Protein AF-0000000084649920 (afdb_homodimer)

Secondary structure (DSSP, 8-state):
---PPPEEEEEE-STTSTTSTTGGGGTTPEEEEEEEB-S-EEEEEETTTEEEEEE-SSS-BPPEEEEEEEEHHHIIIIIGGGS-TTEEEEEEEBTTS-EEEEEEE-GGGTTSTTEEE-GGGSSHHHHHHH-/---PPPEEEEEE-STTSTTSTTGGGGTTPEEEEEEEB-S-EEEEEETTTEEEEEE-SSS-BPPEEEEEEEEHHHIIIIIGGGS-TTEEEEEEEBTTS-EEEEEEE-GGGTTSTTEEE-GGGSSHHHHHHH-

Organism: NCBI:txid1178482

Sequence (262 aa):
MCKPEETLKMFVNGQAMSGGSINFALEGAKYLGKASTAKKYRFYSVRDEFPGLWPVSECGEKIPGELYEVTYQQLREELLPNEPDELELSVIELDDGSGSLSMKMRQESIDLPGVTDITNSHGWIAYLKSRMCKPEETLKMFVNGQAMSGGSINFALEGAKYLGKASTAKKYRFYSVRDEFPGLWPVSECGEKIPGELYEVTYQQLREELLPNEPDELELSVIELDDGSGSLSMKMRQESIDLPGVTDITNSHGWIAYLKSR

Nearest PDB structures (foldseek):
  5c5z-assembly1_B  TM=9.259E-01  e=1.020E-11  Escherichia coli
  5i8i-assembly2_D  TM=9.322E-01  e=4.345E-11  Kluyveromyces lactis NRRL Y-1140
  4iss-assembly1_B  TM=9.229E-01  e=3.251E-11  Kluyveromyces lactis
  4ist-assembly1_A  TM=9.230E-01  e=1.962E-10  Kluyveromyces lactis
  1v30-assembly1_A  TM=7.837E-01  e=6.586E-07  Pyrococcus horikoshii

Radius of gyration: 18.45 Å; Cα contacts (8 Å, |Δi|>4): 583; chains: 2; bounding box: 48×56×44 Å

pLDDT: mean 96.12, std 8.38, range [40.06, 98.94]

InterPro domains:
  IPR013024 Gamma-glutamyl cyclotransferase-like [cd06661] (10-76)
  IPR036568 Gamma-glutamyl cyclotransferase-like superfamily [SSF110857] (9-76)
  IPR053844 Allophanate hydrolase, C-terminal domain [PF21986] (9-129)

Solvent-accessible surface area (backbone atoms only — not comparable to full-atom values): 14054 Å² total; per-residue (Å²): 125,83,71,76,77,67,61,42,51,39,42,34,51,39,42,53,24,92,90,30,90,48,23,72,38,50,65,89,43,47,77,74,43,78,42,38,34,24,64,34,28,36,33,29,29,46,67,79,73,44,55,32,36,41,81,39,96,64,91,28,37,59,45,46,35,34,32,28,40,36,38,44,60,43,42,48,70,36,38,56,76,70,52,60,87,52,43,40,58,47,59,44,51,28,61,86,68,48,55,28,33,28,60,22,51,30,82,86,40,63,79,36,89,55,44,40,85,43,54,88,42,67,26,50,71,48,41,61,69,73,101,126,82,70,77,78,68,61,43,51,40,43,33,50,39,42,55,24,91,90,30,90,47,23,72,39,49,65,90,41,48,77,75,43,79,44,37,33,23,64,33,27,36,33,31,29,46,68,81,73,42,56,31,37,40,80,39,96,65,92,28,36,59,45,47,35,34,32,30,39,35,37,45,60,44,42,49,70,36,38,57,74,69,52,59,86,52,43,40,58,46,58,45,50,28,62,86,68,46,55,28,32,29,60,22,51,29,80,86,42,64,79,38,91,54,43,41,85,43,54,87,43,69,27,49,70,49,41,59,68,72,102

Foldseek 3Di:
DPPPFDWFKEWEFWQCAVPHPQVVLCVPWAWPFKFWFAQFWWKKAALLRIIFIDGHPPDGGIEITTMTIDGPCSVVPRVVVPDDPQWDWDKGATNVGDIGIYIHGDPVNCPDPRMGTPRPQRGSVSVNVVD/DPPPFDWFKEWEFWQCAVPHPQVVLCVPWAWPFKFWFAQFWWKKAALLRIIFIDGHPPDGGIEITTMTIDGPCSVVPRVVVPDDPQWDWDKGATNVRDIGIYIHGDPVNCPDPRMGTPRPQRGSVSVNVVD

Structure (mmCIF, N/CA/C/O backbone):
data_AF-0000000084649920-model_v1
#
loop_
_entity.id
_entity.type
_entity.pdbx_description
1 polymer 'Allophanate hydrolase C-terminal domain-containing protein'
#
loop_
_atom_site.group_PDB
_atom_site.id
_atom_site.type_symbol
_atom_site.label_atom_id
_atom_site.label_alt_id
_atom_site.label_comp_id
_atom_site.label_asym_id
_atom_site.label_entity_id
_atom_site.label_seq_id
_atom_site.pdbx_PDB_ins_code
_atom_site.Cartn_x
_atom_site.Cartn_y
_atom_site.Cartn_z
_atom_site.occupancy
_atom_site.B_iso_or_equiv
_atom_site.auth_seq_id
_atom_site.auth_comp_id
_atom_site.auth_asym_id
_atom_site.auth_atom_id
_atom_site.pdbx_PDB_model_num
ATOM 1 N N . MET A 1 1 ? -25.484 -2.945 -16.375 1 40.81 1 MET A N 1
ATOM 2 C CA . MET A 1 1 ? -25.453 -1.905 -15.344 1 40.81 1 MET A CA 1
ATOM 3 C C . MET A 1 1 ? -24.031 -1.637 -14.875 1 40.81 1 MET A C 1
ATOM 5 O O . MET A 1 1 ? -23.281 -2.57 -14.578 1 40.81 1 MET A O 1
ATOM 9 N N . CYS A 1 2 ? -23.531 -0.483 -15.141 1 46.41 2 CYS A N 1
ATOM 10 C CA . CYS A 1 2 ? -22.109 -0.169 -15.016 1 46.41 2 CYS A CA 1
ATOM 11 C C . CYS A 1 2 ? -21.625 -0.407 -13.594 1 46.41 2 CYS A C 1
ATOM 13 O O . CYS A 1 2 ? -22.156 0.164 -12.648 1 46.41 2 CYS A O 1
ATOM 15 N N . LYS A 1 3 ? -21.281 -1.602 -13.336 1 55.06 3 LYS A N 1
ATOM 16 C CA . LYS A 1 3 ? -20.844 -1.933 -11.984 1 55.06 3 LYS A CA 1
ATOM 17 C C . LYS A 1 3 ? -20.047 -0.781 -11.367 1 55.06 3 LYS A C 1
ATOM 19 O O . LYS A 1 3 ? -19.125 -0.257 -11.984 1 55.06 3 LYS A O 1
ATOM 24 N N . PRO A 1 4 ? -20.641 -0.098 -10.352 1 65.12 4 PRO A N 1
ATOM 25 C CA . PRO A 1 4 ? -19.891 0.99 -9.719 1 65.12 4 PRO A CA 1
ATOM 26 C C . PRO A 1 4 ? -18.453 0.6 -9.375 1 65.12 4 PRO A C 1
ATOM 28 O O . PRO A 1 4 ? -18.188 -0.562 -9.062 1 65.12 4 PRO A O 1
ATOM 31 N N . GLU A 1 5 ? -17.578 1.47 -9.797 1 79 5 GLU A N 1
ATOM 32 C CA . GLU A 1 5 ? -16.172 1.209 -9.539 1 79 5 GLU A CA 1
ATOM 33 C C . GLU A 1 5 ? -15.898 1.142 -8.039 1 79 5 GLU A C 1
ATOM 35 O O . GLU A 1 5 ? -16.391 1.978 -7.273 1 79 5 GLU A O 1
ATOM 40 N N . GLU A 1 6 ? -15.375 0.101 -7.57 1 90.31 6 GLU A N 1
ATOM 41 C CA . GLU A 1 6 ? -14.992 -0.059 -6.172 1 90.31 6 GLU A CA 1
ATOM 42 C C . GLU A 1 6 ? -13.984 1.008 -5.754 1 90.31 6 GLU A C 1
ATOM 44 O O . GLU A 1 6 ? -13.086 1.36 -6.527 1 90.31 6 GLU A O 1
ATOM 49 N N . THR A 1 7 ? -14.266 1.665 -4.637 1 94.56 7 THR A N 1
ATOM 50 C CA . THR A 1 7 ? -13.375 2.707 -4.148 1 94.56 7 THR A CA 1
ATOM 51 C C . THR A 1 7 ? -12.742 2.299 -2.822 1 94.56 7 THR A C 1
ATOM 53 O O . THR A 1 7 ? -13.188 1.348 -2.18 1 94.56 7 THR A O 1
ATOM 56 N N . LEU A 1 8 ? -11.656 3.006 -2.492 1 96.06 8 LEU A N 1
ATOM 57 C CA . LEU A 1 8 ? -10.867 2.863 -1.271 1 96.06 8 LEU A CA 1
ATOM 58 C C . LEU A 1 8 ? -10.773 4.191 -0.53 1 96.06 8 LEU A C 1
ATOM 60 O O . LEU A 1 8 ? -10.906 5.258 -1.136 1 96.06 8 LEU A O 1
ATOM 64 N N . LYS A 1 9 ? -10.57 4.027 0.747 1 98.19 9 LYS A N 1
ATOM 65 C CA . LYS A 1 9 ? -10.227 5.23 1.504 1 98.19 9 LYS A CA 1
ATOM 66 C C . LYS A 1 9 ? -8.734 5.523 1.427 1 98.19 9 LYS A C 1
ATOM 68 O O . LYS A 1 9 ? -7.906 4.633 1.622 1 98.19 9 LYS A O 1
ATOM 73 N N . MET A 1 10 ? -8.43 6.758 1.126 1 98.81 10 MET A N 1
ATOM 74 C CA . MET A 1 10 ? -7.055 7.25 1.078 1 98.81 10 MET A CA 1
ATOM 75 C C . MET A 1 10 ? -6.895 8.492 1.944 1 98.81 10 MET A C 1
ATOM 77 O O . MET A 1 10 ? -7.496 9.531 1.663 1 98.81 10 MET A O 1
ATOM 81 N N . PHE A 1 11 ? -6.129 8.383 2.979 1 98.94 11 PHE A N 1
ATOM 82 C CA . PHE A 1 11 ? -5.754 9.5 3.836 1 98.94 11 PHE A CA 1
ATOM 83 C C . PHE A 1 11 ? -4.48 10.172 3.33 1 98.94 11 PHE A C 1
ATOM 85 O O . PHE A 1 11 ? -3.482 9.5 3.072 1 98.94 11 PHE A O 1
ATOM 92 N N . VAL A 1 12 ? -4.574 11.492 3.199 1 98.94 12 VAL A N 1
ATOM 93 C CA . VAL A 1 12 ? -3.41 12.258 2.771 1 98.94 12 VAL A CA 1
ATOM 94 C C . VAL A 1 12 ? -3.117 13.359 3.783 1 98.94 12 VAL A C 1
ATOM 96 O O . VAL A 1 12 ? -4.039 13.969 4.332 1 98.94 12 VAL A O 1
ATOM 99 N N . ASN A 1 13 ? -1.849 13.633 3.938 1 98.69 13 ASN A N 1
ATOM 100 C CA . ASN A 1 13 ? -1.52 14.609 4.965 1 98.69 13 ASN A CA 1
ATOM 101 C C . ASN A 1 13 ? -0.348 15.492 4.543 1 98.69 13 ASN A C 1
ATOM 103 O O . ASN A 1 13 ? 0.304 16.109 5.387 1 98.69 13 ASN A O 1
ATOM 107 N N . GLY A 1 14 ? -0.037 15.461 3.26 1 98.12 14 GLY A N 1
ATOM 108 C CA . GLY A 1 14 ? 1 16.312 2.688 1 98.12 14 GLY A CA 1
ATOM 109 C C . GLY A 1 14 ? 0.596 16.938 1.369 1 98.12 14 GLY A C 1
ATOM 110 O O . GLY A 1 14 ? -0.42 17.625 1.293 1 98.12 14 GLY A O 1
ATOM 111 N N . GLN A 1 15 ? 1.405 16.672 0.3 1 96.81 15 GLN A N 1
ATOM 112 C CA . GLN A 1 15 ? 1.313 17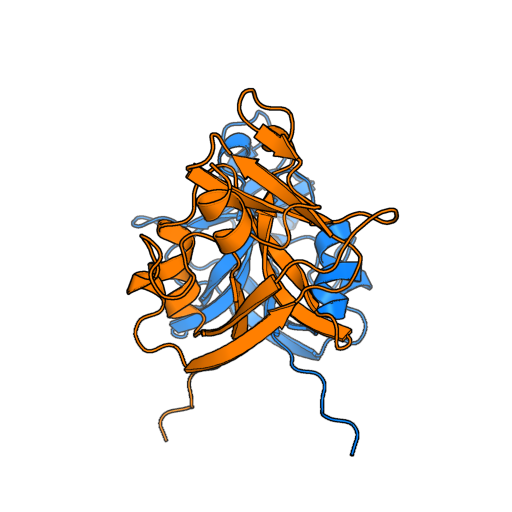.391 -0.967 1 96.81 15 GLN A CA 1
ATOM 113 C C . GLN A 1 15 ? 0.062 16.984 -1.74 1 96.81 15 GLN A C 1
ATOM 115 O O . GLN A 1 15 ? -0.339 17.672 -2.686 1 96.81 15 GLN A O 1
ATOM 120 N N . ALA A 1 16 ? -0.575 15.938 -1.364 1 98.19 16 ALA A N 1
ATOM 121 C CA . ALA A 1 16 ? -1.786 15.5 -2.051 1 98.19 16 ALA A CA 1
ATOM 122 C C . ALA A 1 16 ? -3.021 16.188 -1.487 1 98.19 16 ALA A C 1
ATOM 124 O O . ALA A 1 16 ? -4.105 16.109 -2.068 1 98.19 16 ALA A O 1
ATOM 125 N N . MET A 1 17 ? -2.906 16.828 -0.332 1 98.19 17 MET A N 1
ATOM 126 C CA . MET A 1 17 ? -4.027 17.578 0.239 1 98.19 17 MET A CA 1
ATOM 127 C C . MET A 1 17 ? -4.457 18.703 -0.688 1 98.19 17 MET A C 1
ATOM 129 O O . MET A 1 17 ? -3.719 19.078 -1.603 1 98.19 17 MET A O 1
ATOM 133 N N . SER A 1 18 ? -5.645 19.172 -0.395 1 96.44 18 SER A N 1
ATOM 134 C CA . SER A 1 18 ? -6.156 20.328 -1.127 1 96.44 18 SER A CA 1
ATOM 135 C C . SER A 1 18 ? -5.137 21.469 -1.147 1 96.44 18 SER A C 1
ATOM 137 O O . SER A 1 18 ? -4.594 21.844 -0.106 1 96.44 18 SER A O 1
ATOM 139 N N . GLY A 1 19 ? -4.805 21.922 -2.354 1 94.25 19 GLY A N 1
ATOM 140 C CA . GLY A 1 19 ? -3.869 23.031 -2.498 1 94.25 19 GLY A CA 1
ATOM 141 C C . GLY A 1 19 ? -2.428 22.578 -2.645 1 94.25 19 GLY A C 1
ATOM 142 O O . GLY A 1 19 ? -1.546 23.375 -2.947 1 94.25 19 GLY A O 1
ATOM 143 N N . GLY A 1 20 ? -2.137 21.312 -2.426 1 95.44 20 GLY A N 1
ATOM 144 C CA . GLY A 1 20 ? -0.782 20.797 -2.525 1 95.44 20 GLY A CA 1
ATOM 145 C C . GLY A 1 20 ? -0.341 20.547 -3.957 1 95.44 20 GLY A C 1
ATOM 146 O O . GLY A 1 20 ? -1.161 20.562 -4.875 1 95.44 20 GLY A O 1
ATOM 147 N N . SER A 1 21 ? 0.923 20.297 -4.184 1 96.5 21 SER A N 1
ATOM 148 C CA . SER A 1 21 ? 1.559 20.25 -5.496 1 96.5 21 SER A CA 1
ATOM 149 C C . SER A 1 21 ? 1.099 19.031 -6.293 1 96.5 21 SER A C 1
ATOM 151 O O . SER A 1 21 ? 1.163 19.031 -7.523 1 96.5 21 SER A O 1
ATOM 153 N N . ILE A 1 22 ? 0.571 17.953 -5.605 1 97.75 22 ILE A N 1
ATOM 154 C CA . ILE A 1 22 ? 0.148 16.797 -6.391 1 97.75 22 ILE A CA 1
ATOM 155 C C . ILE A 1 22 ? -1.337 16.531 -6.156 1 97.75 22 ILE A C 1
ATOM 157 O O . ILE A 1 22 ? -1.821 15.422 -6.41 1 97.75 22 ILE A O 1
ATOM 161 N N . ASN A 1 23 ? -2.029 17.438 -5.629 1 98 23 ASN A N 1
ATOM 162 C CA . ASN A 1 23 ? -3.463 17.281 -5.422 1 98 23 ASN A CA 1
ATOM 163 C C . ASN A 1 23 ? -4.188 16.969 -6.73 1 98 23 ASN A C 1
ATOM 165 O O . ASN A 1 23 ? -5.266 16.375 -6.719 1 98 23 ASN A O 1
ATOM 169 N N . PHE A 1 24 ? -3.641 17.312 -7.844 1 98.38 24 PHE A N 1
ATOM 170 C CA . PHE A 1 24 ? -4.23 17.031 -9.148 1 98.38 24 PHE A CA 1
ATOM 171 C C . PHE A 1 24 ? -4.445 15.531 -9.32 1 98.38 24 PHE A C 1
ATOM 173 O O . PHE A 1 24 ? -5.348 15.109 -10.047 1 98.38 24 PHE A O 1
ATOM 180 N N . ALA A 1 25 ? -3.676 14.742 -8.641 1 98.62 25 ALA A N 1
ATOM 181 C CA . ALA A 1 25 ? -3.764 13.289 -8.758 1 98.62 25 ALA A CA 1
ATOM 182 C C . ALA A 1 25 ? -5.059 12.766 -8.141 1 98.62 25 ALA A C 1
ATOM 184 O O . ALA A 1 25 ? -5.434 11.609 -8.359 1 98.62 25 ALA A O 1
ATOM 185 N N . LEU A 1 26 ? -5.754 13.641 -7.391 1 98.5 26 LEU A N 1
ATOM 186 C CA . LEU A 1 26 ? -7.004 13.258 -6.738 1 98.5 26 LEU A CA 1
ATOM 187 C C . LEU A 1 26 ? -8.195 13.922 -7.426 1 98.5 26 LEU A C 1
ATOM 189 O O . LEU A 1 26 ? -9.297 13.938 -6.879 1 98.5 26 LEU A O 1
ATOM 193 N N . GLU A 1 27 ? -7.938 14.508 -8.555 1 97.94 27 GLU A N 1
ATOM 194 C CA . GLU A 1 27 ? -9.039 15.078 -9.32 1 97.94 27 GLU A CA 1
ATOM 195 C C . GLU A 1 27 ? -10.125 14.039 -9.586 1 97.94 27 GLU A C 1
ATOM 197 O O . GLU A 1 27 ? -9.828 12.922 -10.008 1 97.94 27 GLU A O 1
ATOM 202 N N . GLY A 1 28 ? -11.367 14.406 -9.273 1 97.19 28 GLY A N 1
ATOM 203 C CA . GLY A 1 28 ? -12.484 13.508 -9.492 1 97.19 28 GLY A CA 1
ATOM 204 C C . GLY A 1 28 ? -12.758 12.594 -8.312 1 97.19 28 GLY A C 1
ATOM 205 O O . GLY A 1 28 ? -13.828 11.984 -8.234 1 97.19 28 GLY A O 1
AT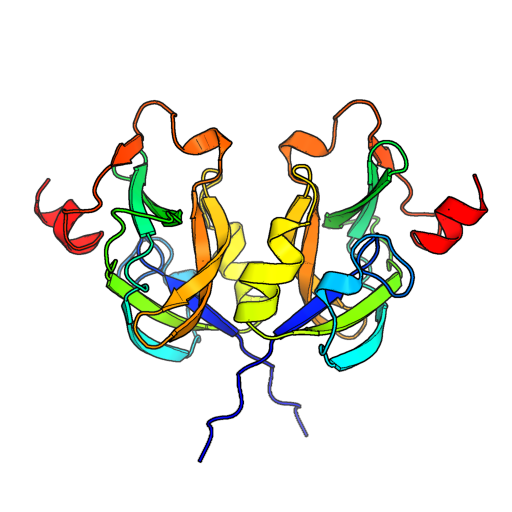OM 206 N N . ALA A 1 29 ? -11.805 12.477 -7.391 1 97.94 29 ALA A N 1
ATOM 207 C CA . ALA A 1 29 ? -12.023 11.688 -6.188 1 97.94 29 ALA A CA 1
ATOM 208 C C . ALA A 1 29 ? -13.047 12.352 -5.266 1 97.94 29 ALA A C 1
ATOM 210 O O . ALA A 1 29 ? -13.141 13.578 -5.219 1 97.94 29 ALA A O 1
ATOM 211 N N . LYS A 1 30 ? -13.734 11.578 -4.586 1 97.88 30 LYS A N 1
ATOM 212 C CA . LYS A 1 30 ? -14.68 12.109 -3.609 1 97.88 30 LYS A CA 1
ATOM 213 C C . LYS A 1 30 ? -13.969 12.547 -2.334 1 97.88 30 LYS A C 1
ATOM 215 O O . LYS A 1 30 ? -13.344 11.727 -1.655 1 97.88 30 LYS A O 1
ATOM 220 N N . TYR A 1 31 ? -14.055 13.812 -2.074 1 98.44 31 TYR A N 1
ATOM 221 C CA . TYR A 1 31 ? -13.539 14.367 -0.827 1 98.44 31 TYR A CA 1
ATOM 222 C C . TYR A 1 31 ? -14.469 14.047 0.339 1 98.44 31 TYR A C 1
ATOM 224 O O . TYR A 1 31 ? -15.641 14.422 0.322 1 98.44 31 TYR A O 1
ATOM 232 N N . LEU A 1 32 ? -13.961 13.352 1.401 1 98.38 32 LEU A N 1
ATOM 233 C CA . LEU A 1 32 ? -14.781 12.93 2.533 1 98.38 32 LEU A CA 1
ATOM 234 C C . LEU A 1 32 ? -14.641 13.906 3.697 1 98.38 32 LEU A C 1
ATOM 236 O O . LEU A 1 32 ? -15.391 13.828 4.672 1 98.38 32 LEU A O 1
ATOM 240 N N . GLY A 1 33 ? -13.586 14.766 3.648 1 98.25 33 GLY A N 1
ATOM 241 C CA . GLY A 1 33 ? -13.414 15.781 4.676 1 98.25 33 GLY A CA 1
ATOM 242 C C . GLY A 1 33 ? -12.117 15.648 5.445 1 98.25 33 GLY A C 1
ATOM 243 O O . GLY A 1 33 ? -11.273 14.812 5.109 1 98.25 33 GLY A O 1
ATOM 244 N N . LYS A 1 34 ? -11.984 16.5 6.387 1 98.31 34 LYS A N 1
ATOM 245 C CA . LYS A 1 34 ? -10.836 16.453 7.285 1 98.31 34 LYS A CA 1
ATOM 246 C C . LYS A 1 34 ? -10.875 15.195 8.148 1 98.31 34 LYS A C 1
ATOM 248 O O . LYS A 1 34 ? -11.953 14.727 8.531 1 98.31 34 LYS A O 1
ATOM 253 N N . ALA A 1 35 ? -9.727 14.664 8.414 1 98.56 35 ALA A N 1
ATOM 254 C CA . ALA A 1 35 ? -9.57 13.492 9.266 1 98.56 35 ALA A CA 1
ATOM 255 C C . ALA A 1 35 ? -8.242 13.531 10.016 1 98.56 35 ALA A C 1
ATOM 257 O O . ALA A 1 35 ? -7.387 14.375 9.734 1 98.56 35 ALA A O 1
ATOM 258 N N . SER A 1 36 ? -8.141 12.703 10.984 1 98.81 36 SER A N 1
ATOM 259 C CA . SER A 1 36 ? -6.891 12.523 11.711 1 98.81 36 SER A CA 1
ATOM 260 C C . SER A 1 36 ? -6.57 11.047 11.906 1 98.81 36 SER A C 1
ATOM 262 O O . SER A 1 36 ? -7.477 10.211 11.977 1 98.81 36 SER A O 1
ATOM 264 N N . THR A 1 37 ? -5.309 10.805 11.953 1 98.81 37 THR A N 1
ATOM 265 C CA . THR A 1 37 ? -4.914 9.453 12.336 1 98.81 37 THR A CA 1
ATOM 266 C C . THR A 1 37 ? -5.309 9.164 13.781 1 98.81 37 THR A C 1
ATOM 268 O O . THR A 1 37 ? -5.637 10.078 14.539 1 98.81 37 THR A O 1
ATOM 271 N N . ALA A 1 38 ? -5.324 7.887 14.133 1 98.69 38 ALA A N 1
ATOM 272 C CA . ALA A 1 38 ? -5.289 7.535 15.547 1 98.69 38 ALA A CA 1
ATOM 273 C C . ALA A 1 38 ? -4.039 8.086 16.219 1 98.69 38 ALA A C 1
ATOM 275 O O . ALA A 1 38 ? -3.137 8.594 15.555 1 98.69 38 ALA A O 1
ATOM 276 N N . LYS A 1 39 ? -3.975 7.992 17.547 1 98.38 39 LYS A N 1
ATOM 277 C CA . LYS A 1 39 ? -2.84 8.492 18.312 1 98.38 39 LYS A CA 1
ATOM 278 C C . LYS A 1 39 ? -1.697 7.477 18.328 1 98.38 39 LYS A C 1
ATOM 280 O O . LYS A 1 39 ? -1.2 7.113 19.406 1 98.38 39 LYS A O 1
ATOM 285 N N . LYS A 1 40 ? -1.29 7.09 17.125 1 98.25 40 LYS A N 1
ATOM 286 C CA . LYS A 1 40 ? -0.294 6.027 17.016 1 98.25 40 LYS A CA 1
ATOM 287 C C . LYS A 1 40 ? 0.701 6.32 15.891 1 98.25 40 LYS A C 1
ATOM 289 O O . LYS A 1 40 ? 1.279 5.398 15.312 1 98.25 40 LYS A O 1
ATOM 294 N N . TYR A 1 41 ? 0.851 7.625 15.617 1 98.75 41 TYR A N 1
ATOM 295 C CA . TYR A 1 41 ? 1.729 7.969 14.5 1 98.75 41 TYR A CA 1
ATOM 296 C C . TYR A 1 41 ? 2.627 9.148 14.859 1 98.75 41 TYR A C 1
ATOM 298 O O . TYR A 1 41 ? 2.191 10.086 15.531 1 98.75 41 TYR A O 1
ATOM 306 N N . ARG A 1 42 ? 3.805 9.016 14.461 1 98.75 42 ARG A N 1
ATOM 307 C CA . ARG A 1 42 ? 4.684 10.18 14.375 1 98.75 42 ARG A CA 1
ATOM 308 C C . ARG A 1 42 ? 4.707 10.734 12.953 1 98.75 42 ARG A C 1
ATOM 310 O O . ARG A 1 42 ? 4.176 10.117 12.031 1 98.75 42 ARG A O 1
ATOM 317 N N . PHE A 1 43 ? 5.215 11.867 12.852 1 98.81 43 PHE A N 1
ATOM 318 C CA . PHE A 1 43 ? 5.113 12.664 11.633 1 98.81 43 PHE A CA 1
ATOM 319 C C . PHE A 1 43 ? 6.441 13.336 11.312 1 98.81 43 PHE A C 1
ATOM 321 O O . PHE A 1 43 ? 7.035 13.992 12.172 1 98.81 43 PHE A O 1
ATOM 328 N N . TYR A 1 44 ? 6.938 13.109 10.094 1 98.88 44 TYR A N 1
ATOM 329 C CA . TYR A 1 44 ? 8.273 13.586 9.75 1 98.88 44 TYR A CA 1
ATOM 330 C C . TYR A 1 44 ? 8.234 14.445 8.492 1 98.88 44 TYR A C 1
ATOM 332 O O . TYR A 1 44 ? 7.484 14.156 7.559 1 98.88 44 TYR A O 1
ATOM 340 N N . SER A 1 45 ? 9.047 15.43 8.461 1 98.75 45 SER A N 1
ATOM 341 C CA . SER A 1 45 ? 9.32 16.219 7.262 1 98.75 45 SER A CA 1
ATOM 342 C C . SER A 1 45 ? 10.555 15.703 6.531 1 98.75 45 SER A C 1
ATOM 344 O O . SER A 1 45 ? 11.578 15.414 7.156 1 98.75 45 SER A O 1
ATOM 346 N N . VAL A 1 46 ? 10.477 15.531 5.25 1 98.62 46 VAL A N 1
ATOM 347 C CA . VAL A 1 46 ? 11.625 15.211 4.406 1 98.62 46 VAL A CA 1
ATOM 348 C C . VAL A 1 46 ? 12.094 16.469 3.68 1 98.62 46 VAL A C 1
ATOM 350 O O . VAL A 1 46 ? 11.477 16.906 2.703 1 98.62 46 VAL A O 1
ATOM 353 N N . ARG A 1 47 ? 13.156 17.125 4.188 1 97.88 47 ARG A N 1
ATOM 354 C CA . ARG A 1 47 ? 13.797 18.312 3.615 1 97.88 47 ARG A CA 1
ATOM 355 C C . ARG A 1 47 ? 12.812 19.469 3.518 1 97.88 47 ARG A C 1
ATOM 357 O O . ARG A 1 47 ? 12.906 20.297 2.607 1 97.88 47 ARG A O 1
ATOM 364 N N . ASP A 1 48 ? 11.781 19.406 4.273 1 97.12 48 ASP A N 1
ATOM 365 C CA . ASP A 1 48 ? 10.711 20.406 4.258 1 97.12 48 ASP A CA 1
ATOM 366 C C . ASP A 1 48 ? 9.977 20.391 2.918 1 97.12 48 ASP A C 1
ATOM 368 O O . ASP A 1 48 ? 9.406 21.406 2.514 1 97.12 48 ASP A O 1
ATOM 372 N N . GLU A 1 49 ? 10.031 19.375 2.252 1 97.31 49 GLU A N 1
ATOM 373 C CA . GLU A 1 49 ? 9.414 19.281 0.935 1 97.31 49 GLU A CA 1
ATOM 374 C C . GLU A 1 49 ? 8.086 18.531 1.004 1 97.31 49 GLU A C 1
ATOM 376 O O . GLU A 1 49 ? 7.117 18.906 0.337 1 97.31 49 GLU A O 1
ATOM 381 N N . PHE A 1 50 ? 8.016 17.516 1.749 1 98.31 50 PHE A N 1
ATOM 382 C CA . PHE A 1 50 ? 6.816 16.719 1.987 1 98.31 50 PHE A CA 1
ATOM 383 C C . PHE A 1 50 ? 6.938 15.938 3.289 1 98.31 50 PHE A C 1
ATOM 385 O O . PHE A 1 50 ? 8.047 15.711 3.787 1 98.31 50 PHE A O 1
ATOM 392 N N . PRO A 1 51 ? 5.844 15.523 3.857 1 98.75 51 PRO A N 1
ATOM 393 C CA . PRO A 1 51 ? 5.859 14.758 5.102 1 98.75 51 PRO A CA 1
ATOM 394 C C . PRO A 1 51 ? 5.551 13.273 4.887 1 98.75 51 PRO A C 1
ATOM 396 O O . PRO A 1 51 ? 5.164 12.875 3.787 1 98.75 51 PRO A O 1
ATOM 399 N N . GLY A 1 52 ? 5.707 12.492 5.914 1 98.75 52 GLY A N 1
ATOM 400 C CA . GLY A 1 52 ? 5.305 11.094 5.98 1 98.75 52 GLY A CA 1
ATOM 401 C C . GLY A 1 52 ? 5 10.625 7.391 1 98.75 52 GLY A C 1
ATOM 402 O O . GLY A 1 52 ? 5.602 11.102 8.352 1 98.75 52 GLY A O 1
ATOM 403 N N . LEU A 1 53 ? 4.105 9.742 7.492 1 98.88 53 LEU A N 1
ATOM 404 C CA . LEU A 1 53 ? 3.725 9.141 8.766 1 98.88 53 LEU A CA 1
ATOM 405 C C . LEU A 1 53 ? 4.703 8.039 9.164 1 98.88 53 LEU A C 1
ATOM 407 O O . LEU A 1 53 ? 5.359 7.445 8.305 1 98.88 53 LEU A O 1
ATOM 411 N N . TRP A 1 54 ? 4.762 7.809 10.43 1 98.81 54 TRP A N 1
ATOM 412 C CA . TRP A 1 54 ? 5.527 6.707 11.008 1 98.81 54 TRP A CA 1
ATOM 413 C C . TRP A 1 54 ? 4.766 6.062 12.164 1 98.81 54 TRP A C 1
ATOM 415 O O . TRP A 1 54 ? 4.605 6.668 13.227 1 98.81 54 TRP A O 1
ATOM 425 N N . PRO A 1 55 ? 4.277 4.852 11.969 1 98.69 55 PRO A N 1
ATOM 426 C CA . PRO A 1 55 ? 3.521 4.211 13.047 1 98.69 55 PRO A CA 1
ATOM 427 C C . PRO A 1 55 ? 4.387 3.895 14.266 1 98.69 55 PRO A C 1
ATOM 429 O O . PRO A 1 55 ? 5.527 3.447 14.125 1 98.69 55 PRO A O 1
ATOM 432 N N . VAL A 1 56 ? 3.826 4.133 15.43 1 98.25 56 VAL A N 1
ATOM 433 C CA . VAL A 1 56 ? 4.516 3.844 16.688 1 98.25 56 VAL A CA 1
ATOM 434 C C . VAL A 1 56 ? 3.541 3.211 17.672 1 98.25 56 VAL A C 1
ATOM 436 O O . VAL A 1 56 ? 2.328 3.412 17.578 1 98.25 56 VAL A O 1
ATOM 439 N N . SER A 1 57 ? 4.098 2.484 18.641 1 95.81 57 SER A N 1
ATOM 440 C CA . SER A 1 57 ? 3.283 1.854 19.672 1 95.81 57 SER A CA 1
ATOM 441 C C . SER A 1 57 ? 3.068 2.793 20.859 1 95.81 57 SER A C 1
ATOM 443 O O . SER A 1 57 ? 2.096 2.648 21.594 1 95.81 57 SER A O 1
ATOM 445 N N . GLU A 1 58 ? 4.023 3.748 20.984 1 95.94 58 GLU A N 1
ATOM 446 C CA . GLU A 1 58 ? 3.957 4.691 22.094 1 95.94 58 GLU A CA 1
ATOM 447 C C . GLU A 1 58 ? 4.352 6.098 21.641 1 95.94 58 GLU A C 1
ATOM 449 O O . GLU A 1 58 ? 5.066 6.262 20.656 1 95.94 58 GLU A O 1
ATOM 454 N N . CYS A 1 59 ? 3.824 7 22.312 1 95.38 59 CYS A N 1
ATOM 455 C CA . CYS A 1 59 ? 4.207 8.398 22.141 1 95.38 59 CYS A CA 1
ATOM 456 C C . CYS A 1 59 ? 3.834 8.906 20.75 1 95.38 59 CYS A C 1
ATOM 458 O O . CYS A 1 59 ? 4.57 9.695 20.156 1 95.38 59 CYS A O 1
ATOM 460 N N . GLY A 1 60 ? 2.848 8.312 20.141 1 98.12 60 GLY A N 1
ATOM 461 C CA . GLY A 1 60 ? 2.299 8.844 18.906 1 98.12 60 GLY A CA 1
ATOM 462 C C . GLY A 1 60 ? 1.297 9.961 19.125 1 98.12 60 GLY A C 1
ATOM 463 O O . GLY A 1 60 ? 0.905 10.227 20.266 1 98.12 60 GLY A O 1
ATOM 464 N N . GLU A 1 61 ? 0.936 10.664 18.109 1 98.5 61 GLU A N 1
ATOM 465 C CA . GLU A 1 61 ? -0.064 11.727 18.125 1 98.5 61 GLU A CA 1
ATOM 466 C C . GLU A 1 61 ? -1.082 11.547 17 1 98.5 61 GLU A C 1
ATOM 468 O O . GLU A 1 61 ? -0.899 10.703 16.125 1 98.5 61 GLU A O 1
ATOM 473 N N . LYS A 1 62 ? -2.197 12.242 17.156 1 98.62 62 LYS A N 1
ATOM 474 C CA . LYS A 1 62 ? -3.115 12.391 16.031 1 98.62 62 LYS A CA 1
ATOM 475 C C . LYS A 1 62 ? -2.564 13.367 14.992 1 98.62 62 LYS A C 1
ATOM 477 O O . LYS A 1 62 ? -2.229 14.5 15.32 1 98.62 62 LYS A O 1
ATOM 482 N N . ILE A 1 63 ? -2.381 12.93 13.828 1 98.81 63 ILE A N 1
ATOM 483 C CA . ILE A 1 63 ? -1.872 13.773 12.75 1 98.81 63 ILE A CA 1
ATOM 484 C C . ILE A 1 63 ? -3.016 14.156 11.812 1 98.81 63 ILE A C 1
ATOM 486 O O . ILE A 1 63 ? -3.707 13.281 11.273 1 98.81 63 ILE A O 1
ATOM 490 N N . PRO A 1 64 ? -3.273 15.422 11.633 1 98.75 64 PRO A N 1
ATOM 491 C CA . PRO A 1 64 ? -4.379 15.836 10.766 1 98.75 64 PRO A CA 1
ATOM 492 C C . PRO A 1 64 ? -4.074 15.656 9.281 1 98.75 64 PRO A C 1
ATOM 494 O O . PRO A 1 64 ? -2.912 15.742 8.875 1 98.75 64 PRO A O 1
ATOM 497 N N . GLY A 1 65 ? -5.102 15.453 8.492 1 98.69 65 GLY A N 1
ATOM 498 C CA . GLY A 1 65 ? -5.066 15.367 7.039 1 98.69 65 GLY A CA 1
ATOM 499 C C . GLY A 1 65 ? -6.441 15.422 6.406 1 98.69 65 GLY A C 1
ATOM 500 O O . GLY A 1 65 ? -7.344 16.078 6.922 1 98.69 65 GLY A O 1
ATOM 501 N N . GLU A 1 66 ? -6.492 14.852 5.258 1 98.88 66 GLU A N 1
ATOM 502 C CA . GLU A 1 66 ? -7.727 14.773 4.488 1 98.88 66 GLU A CA 1
ATOM 503 C C . GLU A 1 66 ? -8.016 13.344 4.039 1 98.88 66 GLU A C 1
ATOM 505 O O . GLU A 1 66 ? -7.09 12.562 3.828 1 98.88 66 GLU A O 1
ATOM 510 N N . LEU A 1 67 ? -9.273 13.062 3.943 1 98.81 67 LEU A N 1
ATOM 511 C CA . LEU A 1 67 ? -9.703 11.727 3.533 1 98.81 67 LEU A CA 1
ATOM 512 C C . LEU A 1 67 ? -10.453 11.789 2.205 1 98.81 67 LEU A C 1
ATOM 514 O O . LEU A 1 67 ? -11.281 12.672 1.991 1 98.81 67 LEU A O 1
ATOM 518 N N . TYR A 1 68 ? -10.125 10.852 1.312 1 98.75 68 TYR A N 1
ATOM 519 C CA . TYR A 1 68 ? -10.758 10.75 0.001 1 98.75 68 TYR A CA 1
ATOM 520 C C . TYR A 1 68 ? -11.195 9.312 -0.276 1 98.75 68 TYR A C 1
ATOM 522 O O . TYR A 1 68 ? -10.648 8.367 0.295 1 98.75 68 TYR A O 1
ATOM 530 N N . GLU A 1 69 ? -12.18 9.156 -1.07 1 98 69 GLU A N 1
ATOM 531 C CA . GLU A 1 69 ? -12.438 7.902 -1.771 1 98 69 GLU A CA 1
ATOM 532 C C . GLU A 1 69 ? -11.805 7.906 -3.16 1 98 69 GLU A C 1
ATOM 534 O O . GLU A 1 69 ? -12.055 8.812 -3.959 1 98 69 GLU A O 1
ATOM 539 N N . VAL A 1 70 ? -11.031 6.961 -3.436 1 98.19 70 VAL A N 1
ATOM 540 C CA . VAL A 1 70 ? -10.32 6.879 -4.711 1 98.19 70 VAL A CA 1
ATOM 541 C C . VAL A 1 70 ? -10.547 5.504 -5.34 1 98.19 70 VAL A C 1
ATOM 543 O O . VAL A 1 70 ? -10.789 4.523 -4.633 1 98.19 70 VAL A O 1
ATOM 546 N N . THR A 1 71 ? -10.492 5.43 -6.594 1 97.69 71 THR A N 1
ATOM 547 C CA . THR A 1 71 ? -10.539 4.137 -7.262 1 97.69 71 THR A CA 1
ATOM 548 C C . THR A 1 71 ? -9.164 3.475 -7.258 1 97.69 71 THR A C 1
ATOM 550 O O . THR A 1 71 ? -8.141 4.148 -7.098 1 97.69 71 THR A O 1
ATOM 553 N N . TYR A 1 72 ? -9.172 2.166 -7.461 1 98.25 72 TYR A N 1
ATOM 554 C CA . TYR A 1 72 ? -7.91 1.456 -7.609 1 98.25 72 TYR A CA 1
ATOM 555 C C . TYR A 1 72 ? -7.09 2.039 -8.758 1 98.25 72 TYR A C 1
ATOM 557 O O . TYR A 1 72 ? -5.875 2.225 -8.625 1 98.25 72 TYR A O 1
ATOM 565 N N . GLN A 1 73 ? -7.773 2.359 -9.797 1 97.56 73 GLN A N 1
ATOM 566 C CA . GLN A 1 73 ? -7.102 2.893 -10.977 1 97.56 73 GLN A CA 1
ATOM 567 C C . GLN A 1 73 ? -6.477 4.254 -10.688 1 97.56 73 GLN A C 1
ATOM 569 O O . GLN A 1 73 ? -5.328 4.508 -11.055 1 97.56 73 GLN A O 1
ATOM 574 N N . GLN A 1 74 ? -7.207 5.133 -10.102 1 98.31 74 GLN A N 1
ATOM 575 C CA . GLN A 1 74 ? -6.695 6.457 -9.766 1 98.31 74 GLN A CA 1
ATOM 576 C C . GLN A 1 74 ? -5.496 6.359 -8.828 1 98.31 74 GLN A C 1
ATOM 578 O O . GLN A 1 74 ? -4.504 7.066 -9.008 1 98.31 74 GLN A O 1
ATOM 583 N N . LEU A 1 75 ? -5.605 5.488 -7.859 1 98.5 75 LEU A N 1
ATOM 584 C CA . LEU A 1 75 ? -4.484 5.281 -6.945 1 98.5 75 LEU A CA 1
ATOM 585 C C . LEU A 1 75 ? -3.264 4.762 -7.695 1 98.5 75 LEU A C 1
ATOM 587 O O . LEU A 1 75 ? -2.158 5.285 -7.527 1 98.5 75 LEU A O 1
ATOM 591 N N . ARG A 1 76 ? -3.475 3.877 -8.562 1 98.19 76 ARG A N 1
ATOM 592 C CA . ARG A 1 76 ? -2.408 3.193 -9.289 1 98.19 76 ARG A CA 1
ATOM 593 C C . ARG A 1 76 ? -1.781 4.109 -10.336 1 98.19 76 ARG A C 1
ATOM 595 O O . ARG A 1 76 ? -0.561 4.125 -10.5 1 98.19 76 ARG A O 1
ATOM 602 N N . GLU A 1 77 ? -2.564 4.891 -10.992 1 98 77 GLU A N 1
ATOM 603 C CA . GLU A 1 77 ? -2.1 5.559 -12.203 1 98 77 GLU 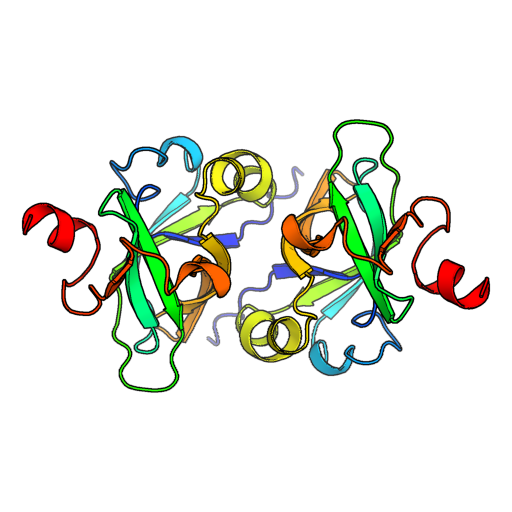A CA 1
ATOM 604 C C . GLU A 1 77 ? -1.868 7.047 -11.961 1 98 77 GLU A C 1
ATOM 606 O O . GLU A 1 77 ? -1.152 7.703 -12.719 1 98 77 GLU A O 1
ATOM 611 N N . GLU A 1 78 ? -2.49 7.547 -10.93 1 98.56 78 GLU A N 1
ATOM 612 C CA . GLU A 1 78 ? -2.43 8.992 -10.75 1 98.56 78 GLU A CA 1
ATOM 613 C C . GLU A 1 78 ? -1.71 9.359 -9.453 1 98.56 78 GLU A C 1
ATOM 615 O O . GLU A 1 78 ? -0.755 10.133 -9.461 1 98.56 78 GLU A O 1
ATOM 620 N N . LEU A 1 79 ? -2.062 8.797 -8.336 1 98.69 79 LEU A N 1
ATOM 621 C CA . LEU A 1 79 ? -1.517 9.266 -7.066 1 98.69 79 LEU A CA 1
ATOM 622 C C . LEU A 1 79 ? -0.153 8.641 -6.797 1 98.69 79 LEU A C 1
ATOM 624 O O . LEU A 1 79 ? 0.836 9.352 -6.605 1 98.69 79 LEU A O 1
ATOM 628 N N . LEU A 1 80 ? -0.045 7.301 -6.863 1 98.5 80 LEU A N 1
ATOM 629 C CA . LEU A 1 80 ? 1.157 6.598 -6.434 1 98.5 80 LEU A CA 1
ATOM 630 C C . LEU A 1 80 ? 2.348 6.969 -7.312 1 98.5 80 LEU A C 1
ATOM 632 O O . LEU A 1 80 ? 3.455 7.176 -6.809 1 98.5 80 LEU A O 1
ATOM 636 N N . PRO A 1 81 ? 2.162 7.184 -8.641 1 98 81 PRO A N 1
ATOM 637 C CA . PRO A 1 81 ? 3.305 7.555 -9.484 1 98 81 PRO A CA 1
ATOM 638 C C . PRO A 1 81 ? 3.871 8.93 -9.133 1 98 81 PRO A C 1
ATOM 640 O O . PRO A 1 81 ? 5 9.25 -9.516 1 98 81 PRO A O 1
ATOM 643 N N . ASN A 1 82 ? 3.115 9.703 -8.383 1 98.25 82 ASN A N 1
ATOM 644 C CA . ASN A 1 82 ? 3.547 11.062 -8.07 1 98.25 82 ASN A CA 1
ATOM 645 C C . ASN A 1 82 ? 4.02 11.18 -6.629 1 98.25 82 ASN A C 1
ATOM 647 O O . ASN A 1 82 ? 4.441 12.258 -6.195 1 98.25 82 ASN A O 1
ATOM 651 N N . GLU A 1 83 ? 3.998 10.078 -5.879 1 98.19 83 GLU A N 1
ATOM 652 C CA . GLU A 1 83 ? 4.5 10.07 -4.508 1 98.19 83 GLU A CA 1
ATOM 653 C C . GLU A 1 83 ? 6.023 9.969 -4.48 1 98.19 83 GLU A C 1
ATOM 655 O O . GLU A 1 83 ? 6.625 9.305 -5.324 1 98.19 83 GLU A O 1
ATOM 660 N N . PRO A 1 84 ? 6.641 10.617 -3.49 1 97.81 84 PRO A N 1
ATOM 661 C CA . PRO A 1 84 ? 8.102 10.555 -3.395 1 97.81 84 PRO A CA 1
ATOM 662 C C . PRO A 1 84 ? 8.609 9.156 -3.049 1 97.81 84 PRO A C 1
ATOM 664 O O . PRO A 1 84 ? 7.906 8.383 -2.398 1 97.81 84 PRO A O 1
ATOM 667 N N . ASP A 1 85 ? 9.875 8.938 -3.373 1 97.12 85 ASP A N 1
ATOM 668 C CA . ASP A 1 85 ? 10.492 7.625 -3.225 1 97.12 85 ASP A CA 1
ATOM 669 C C . ASP A 1 85 ? 10.672 7.266 -1.751 1 97.12 85 ASP A C 1
ATOM 671 O O . ASP A 1 85 ? 10.812 6.09 -1.405 1 97.12 85 ASP A O 1
ATOM 675 N N . GLU A 1 86 ? 10.688 8.281 -0.933 1 98.25 86 GLU A N 1
ATOM 676 C CA . GLU A 1 86 ? 10.938 8.062 0.488 1 98.25 86 GLU A CA 1
ATOM 677 C C . GLU A 1 86 ? 9.719 7.465 1.18 1 98.25 86 GLU A C 1
ATOM 679 O O . GLU A 1 86 ? 9.805 7.008 2.32 1 98.25 86 GLU A O 1
ATOM 684 N N . LEU A 1 87 ? 8.586 7.43 0.44 1 98.69 87 LEU A N 1
ATOM 685 C CA . LEU A 1 87 ? 7.336 6.984 1.04 1 98.69 87 LEU A CA 1
ATOM 686 C C . LEU A 1 87 ? 6.867 5.676 0.41 1 98.69 87 LEU A C 1
ATOM 688 O O . LEU A 1 87 ? 7.246 5.355 -0.718 1 98.69 87 LEU A O 1
ATOM 692 N N . GLU A 1 88 ? 6.086 4.934 1.14 1 98.69 88 GLU A N 1
ATOM 693 C CA . GLU A 1 88 ? 5.441 3.729 0.631 1 98.69 88 GLU A CA 1
ATOM 694 C C . GLU A 1 88 ? 3.98 3.656 1.064 1 98.69 88 GLU A C 1
ATOM 696 O O . GLU A 1 88 ? 3.611 4.188 2.113 1 98.69 88 GLU A O 1
ATOM 701 N N . LEU A 1 89 ? 3.148 3.016 0.226 1 98.88 89 LEU A N 1
ATOM 702 C CA . LEU A 1 89 ? 1.736 2.801 0.526 1 98.88 89 LEU A CA 1
ATOM 703 C C . LEU A 1 89 ? 1.569 1.865 1.719 1 98.88 89 LEU A C 1
ATOM 705 O O . LEU A 1 89 ? 2.262 0.85 1.818 1 98.88 89 LEU A O 1
ATOM 709 N N . SER A 1 90 ? 0.686 2.184 2.609 1 98.75 90 SER A N 1
ATOM 710 C CA . SER A 1 90 ? 0.375 1.353 3.768 1 98.75 90 SER A CA 1
ATOM 711 C C . SER A 1 90 ? -1.071 1.54 4.211 1 98.75 90 SER A C 1
AT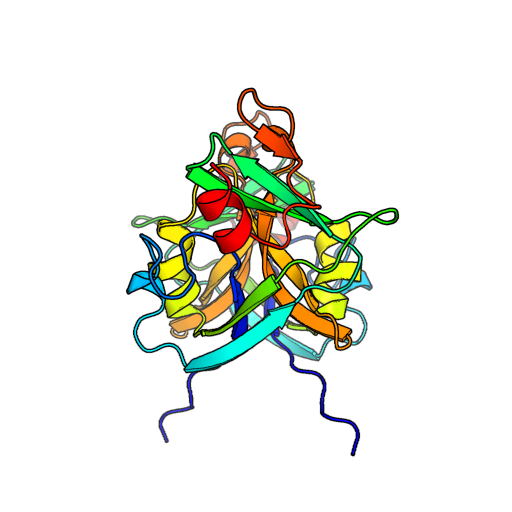OM 713 O O . SER A 1 90 ? -1.896 2.053 3.453 1 98.75 90 SER A O 1
ATOM 715 N N . VAL A 1 91 ? -1.405 0.938 5.375 1 98.81 91 VAL A N 1
ATOM 716 C CA . VAL A 1 91 ? -2.723 1.063 5.992 1 98.81 91 VAL A CA 1
ATOM 717 C C . VAL A 1 91 ? -2.592 1.698 7.371 1 98.81 91 VAL A C 1
ATOM 719 O O . VAL A 1 91 ? -1.727 1.31 8.164 1 98.81 91 VAL A O 1
ATOM 722 N N . ILE A 1 92 ? -3.441 2.654 7.602 1 98.81 92 ILE A N 1
ATOM 723 C CA . ILE A 1 92 ? -3.387 3.311 8.898 1 98.81 92 ILE A CA 1
ATOM 724 C C . ILE A 1 92 ? -4.742 3.197 9.594 1 98.81 92 ILE A C 1
ATOM 726 O O . ILE A 1 92 ? -5.73 2.793 8.977 1 98.81 92 ILE A O 1
ATOM 730 N N . GLU A 1 93 ? -4.703 3.502 10.859 1 98.69 93 GLU A N 1
ATOM 731 C CA . GLU A 1 93 ? -5.918 3.67 11.648 1 98.69 93 GLU A CA 1
ATOM 732 C C . GLU A 1 93 ? -6.246 5.148 11.844 1 98.69 93 GLU A C 1
ATOM 734 O O . GLU A 1 93 ? -5.359 5.949 12.141 1 98.69 93 GLU A O 1
ATOM 739 N N . LEU A 1 94 ? -7.473 5.449 11.648 1 98.56 94 LEU A N 1
ATOM 740 C CA . LEU A 1 94 ? -7.941 6.812 11.867 1 98.56 94 LEU A CA 1
ATOM 741 C C . LEU A 1 94 ? -8.422 7 13.297 1 98.56 94 LEU A C 1
ATOM 743 O O . LEU A 1 94 ? -8.523 6.031 14.055 1 98.56 94 LEU A O 1
ATOM 747 N N . ASP A 1 95 ? -8.688 8.195 13.68 1 98.31 95 ASP A N 1
ATOM 748 C CA . ASP A 1 95 ? -9.031 8.516 15.062 1 98.31 95 ASP A CA 1
ATOM 749 C C . ASP A 1 95 ? -10.367 7.891 15.461 1 98.31 95 ASP A C 1
ATOM 751 O O . ASP A 1 95 ? -10.617 7.664 16.641 1 98.31 95 ASP A O 1
ATOM 755 N N . ASP A 1 96 ? -11.219 7.527 14.5 1 97.12 96 ASP A N 1
ATOM 756 C CA . ASP A 1 96 ? -12.508 6.922 14.805 1 97.12 96 ASP A CA 1
ATOM 757 C C . ASP A 1 96 ? -12.414 5.398 14.805 1 97.12 96 ASP A C 1
ATOM 759 O O . ASP A 1 96 ? -13.438 4.707 14.906 1 97.12 96 ASP A O 1
ATOM 763 N N . GLY A 1 97 ? -11.211 4.926 14.578 1 96.81 97 GLY A N 1
ATOM 764 C CA . GLY A 1 97 ? -10.984 3.492 14.633 1 96.81 97 GLY A CA 1
ATOM 765 C C . GLY A 1 97 ? -11.031 2.832 13.266 1 96.81 97 GLY A C 1
ATOM 766 O O . GLY A 1 97 ? -10.586 1.693 13.109 1 96.81 97 GLY A O 1
ATOM 767 N N . SER A 1 98 ? -11.539 3.549 12.305 1 97.06 98 SER A N 1
ATOM 768 C CA . SER A 1 98 ? -11.609 2.971 10.969 1 97.06 98 SER A CA 1
ATOM 769 C C . SER A 1 98 ? -10.242 2.967 10.297 1 97.06 98 SER A C 1
ATOM 771 O O . SER A 1 98 ? -9.305 3.617 10.766 1 97.06 98 SER A O 1
ATOM 773 N N . GLY A 1 99 ? -10.117 2.193 9.25 1 98 99 GLY A N 1
ATOM 774 C CA . GLY A 1 99 ? -8.867 2.105 8.508 1 98 99 GLY A CA 1
ATOM 775 C C . GLY A 1 99 ? -8.867 2.924 7.234 1 98 99 GLY A C 1
ATOM 776 O O . GLY A 1 99 ? -9.93 3.258 6.703 1 98 99 GLY A O 1
ATOM 777 N N . SER A 1 100 ? -7.711 3.156 6.727 1 98.69 100 SER A N 1
ATOM 778 C CA . SER A 1 100 ? -7.488 3.824 5.449 1 98.69 100 SER A CA 1
ATOM 779 C C . SER A 1 100 ? -6.105 3.506 4.891 1 98.69 100 SER A C 1
ATOM 781 O O . SER A 1 100 ? -5.184 3.182 5.645 1 98.69 100 SER A O 1
ATOM 783 N N . LEU A 1 101 ? -6.012 3.617 3.592 1 98.81 101 LEU A N 1
ATOM 784 C CA . LEU A 1 101 ? -4.68 3.672 2.998 1 98.81 101 LEU A CA 1
ATOM 785 C C . LEU A 1 101 ? -4.027 5.031 3.248 1 98.81 101 LEU A C 1
ATOM 787 O O . LEU A 1 101 ? -4.723 6.031 3.438 1 98.81 101 LEU A O 1
ATOM 791 N N . SER A 1 102 ? -2.732 5.02 3.248 1 98.88 102 SER A N 1
ATOM 792 C CA . SER A 1 102 ? -1.925 6.227 3.387 1 98.88 102 SER A CA 1
ATOM 793 C C . SER A 1 102 ? -0.472 5.965 3.002 1 98.88 102 SER A C 1
ATOM 795 O O . SER A 1 102 ? -0.043 4.812 2.92 1 98.88 102 SER A O 1
ATOM 797 N N . MET A 1 103 ? 0.173 7.004 2.736 1 98.81 103 MET A N 1
ATOM 798 C CA . MET A 1 103 ? 1.622 6.906 2.586 1 98.81 103 MET A CA 1
ATOM 799 C C . MET A 1 103 ? 2.318 7.027 3.938 1 98.81 103 MET A C 1
ATOM 801 O O . MET A 1 103 ? 1.909 7.824 4.781 1 98.81 103 MET A O 1
ATOM 805 N N . LYS A 1 104 ? 3.35 6.27 4.062 1 98.81 104 LYS A N 1
ATOM 806 C CA . LYS A 1 104 ? 4.219 6.367 5.234 1 98.81 104 LYS A CA 1
ATOM 807 C C . LYS A 1 104 ? 5.688 6.383 4.828 1 98.81 104 LYS A C 1
ATOM 809 O O . LYS A 1 104 ? 6.023 6.074 3.684 1 98.81 104 LYS A O 1
ATOM 814 N N . MET A 1 105 ? 6.547 6.73 5.812 1 98.81 105 MET A N 1
ATOM 815 C CA . MET A 1 105 ? 7.984 6.699 5.566 1 98.81 105 MET A CA 1
ATOM 816 C C . MET A 1 105 ? 8.461 5.273 5.309 1 98.81 105 MET A C 1
ATOM 818 O O . MET A 1 105 ? 8.062 4.344 6.012 1 98.81 105 MET A O 1
ATOM 822 N N . ARG A 1 106 ? 9.297 5.18 4.281 1 98.31 106 ARG A N 1
ATOM 823 C CA . ARG A 1 106 ? 10.047 3.934 4.176 1 98.31 106 ARG A CA 1
ATOM 824 C C . ARG A 1 106 ? 11.039 3.799 5.324 1 98.31 106 ARG A C 1
ATOM 826 O O . ARG A 1 106 ? 11.633 4.789 5.758 1 98.31 106 ARG A O 1
ATOM 833 N N . GLN A 1 107 ? 11.195 2.564 5.688 1 97.06 107 GLN A N 1
ATOM 834 C CA . GLN A 1 107 ? 12.125 2.293 6.781 1 97.06 107 GLN A CA 1
ATOM 835 C C . GLN A 1 107 ? 13.508 2.846 6.477 1 97.06 107 GLN A C 1
ATOM 837 O O . GLN A 1 107 ? 14.164 3.422 7.352 1 97.06 107 GLN A O 1
ATOM 842 N N . GLU A 1 108 ? 13.984 2.758 5.289 1 96.06 108 GLU A N 1
ATOM 843 C CA . GLU A 1 108 ? 15.336 3.166 4.902 1 96.06 108 GLU A CA 1
ATOM 844 C C . GLU A 1 108 ? 15.453 4.688 4.836 1 96.06 108 GLU A C 1
ATOM 846 O O . GLU A 1 108 ? 16.547 5.227 4.734 1 96.06 108 GLU A O 1
ATOM 851 N N . SER A 1 109 ? 14.273 5.359 4.922 1 97.94 109 SER A N 1
ATOM 852 C CA . SER A 1 109 ? 14.273 6.805 4.715 1 97.94 109 SER A CA 1
ATOM 853 C C . SER A 1 109 ? 14.203 7.555 6.039 1 97.94 109 SER A C 1
ATOM 855 O O . SER A 1 109 ? 14.508 8.742 6.102 1 97.94 109 SER A O 1
ATOM 857 N N . ILE A 1 110 ? 13.875 6.891 7.086 1 97.62 110 ILE A N 1
ATOM 858 C CA . ILE A 1 110 ? 13.5 7.559 8.328 1 97.62 110 ILE A CA 1
ATOM 859 C C . ILE A 1 110 ? 14.719 8.242 8.938 1 97.62 110 ILE A C 1
ATOM 861 O O . ILE A 1 110 ? 14.594 9.273 9.602 1 97.62 110 ILE A O 1
ATOM 865 N N . ASP A 1 111 ? 15.945 7.77 8.672 1 96.56 111 ASP A N 1
ATOM 866 C CA . ASP A 1 111 ? 17.141 8.305 9.32 1 96.56 111 ASP A CA 1
ATOM 867 C C . ASP A 1 111 ? 17.984 9.102 8.336 1 96.56 111 ASP A C 1
ATOM 869 O O . ASP A 1 111 ? 19.141 9.422 8.625 1 96.56 111 ASP A O 1
ATOM 873 N N . LEU A 1 112 ? 17.469 9.391 7.219 1 97.44 112 LEU A N 1
ATOM 874 C CA . LEU A 1 112 ? 18.203 10.164 6.223 1 97.44 112 LEU A CA 1
ATOM 875 C C . LEU A 1 112 ? 18.422 11.602 6.684 1 97.44 112 LEU A C 1
ATOM 877 O O . LEU A 1 112 ? 17.609 12.133 7.441 1 97.44 112 LEU A O 1
ATOM 881 N N . PRO A 1 113 ? 19.609 12.141 6.195 1 97.88 113 PRO A N 1
ATOM 882 C CA . PRO A 1 113 ? 19.734 13.578 6.422 1 97.88 113 PRO A CA 1
ATOM 883 C C . PRO A 1 113 ? 18.547 14.375 5.863 1 97.88 113 PRO A C 1
ATOM 885 O O . PRO A 1 113 ? 18.031 14.039 4.789 1 97.88 113 PRO A O 1
ATOM 888 N N . GLY A 1 114 ? 18.078 15.344 6.57 1 98.06 114 GLY A N 1
ATOM 889 C CA . GLY A 1 114 ? 16.984 16.188 6.109 1 98.06 114 GLY A CA 1
ATOM 890 C C . GLY A 1 114 ? 15.617 15.688 6.566 1 98.06 114 GLY A C 1
ATOM 891 O O . GLY A 1 114 ? 14.602 16.344 6.309 1 98.06 114 GLY A O 1
ATOM 892 N N . VAL A 1 115 ? 15.625 14.562 7.227 1 98.69 115 VAL A N 1
ATOM 893 C CA . VAL A 1 115 ? 14.391 14.062 7.812 1 98.69 115 VAL A CA 1
ATOM 894 C C . VAL A 1 115 ? 14.266 14.547 9.258 1 98.69 115 VAL A C 1
ATOM 896 O O . VAL A 1 115 ? 15.164 14.328 10.07 1 98.69 115 VAL A O 1
ATOM 899 N N . THR A 1 116 ? 13.172 15.234 9.562 1 98.19 116 THR A N 1
ATOM 900 C CA . THR A 1 116 ? 12.992 15.875 10.859 1 98.19 116 THR A CA 1
ATOM 901 C C . THR A 1 116 ? 11.648 15.484 11.469 1 98.19 116 THR A C 1
ATOM 903 O O . THR A 1 116 ? 10.625 15.5 10.789 1 98.19 116 THR A O 1
ATOM 906 N N . ASP A 1 117 ? 11.688 15.141 12.758 1 98.44 117 ASP A N 1
ATOM 907 C CA . ASP A 1 117 ? 10.461 14.844 13.484 1 98.44 117 ASP A CA 1
ATOM 908 C C . ASP A 1 117 ? 9.633 16.109 13.703 1 98.44 117 ASP A C 1
ATOM 910 O O . ASP A 1 117 ? 10.078 17.031 14.383 1 98.44 117 ASP A O 1
ATOM 914 N N . ILE A 1 118 ? 8.445 16.125 13.148 1 98.5 118 ILE A N 1
ATOM 915 C CA . ILE A 1 118 ? 7.582 17.297 13.305 1 98.5 118 ILE A CA 1
ATOM 916 C C . ILE A 1 118 ? 6.25 16.859 13.93 1 98.5 118 ILE A C 1
ATOM 918 O O . ILE A 1 118 ? 5.207 17.453 13.633 1 98.5 118 ILE A O 1
ATOM 922 N N . THR A 1 119 ? 6.188 15.828 14.688 1 98.31 119 THR A N 1
ATOM 923 C CA . THR A 1 119 ? 5 15.234 15.297 1 98.31 119 THR A CA 1
ATOM 924 C C . THR A 1 119 ? 4.199 16.297 16.047 1 98.31 119 THR A C 1
ATOM 926 O O . THR A 1 119 ? 2.967 16.281 16.031 1 98.31 119 THR A O 1
ATOM 929 N N . ASN A 1 120 ? 4.859 17.234 16.609 1 96.56 120 ASN A N 1
ATOM 930 C CA . ASN A 1 120 ? 4.188 18.188 17.484 1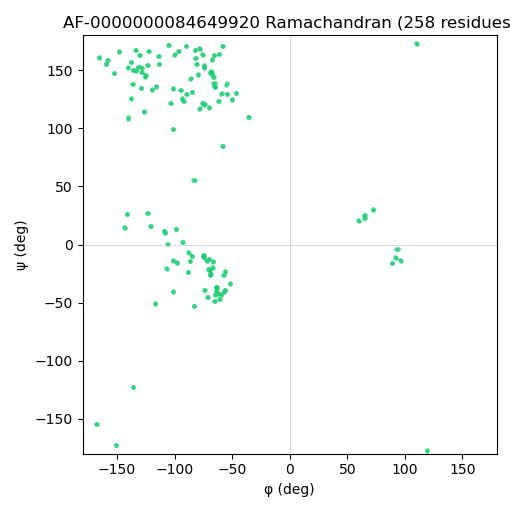 96.56 120 ASN A CA 1
ATOM 931 C C . ASN A 1 120 ? 3.865 19.484 16.75 1 96.56 120 ASN A C 1
ATOM 933 O O . ASN A 1 120 ? 3.49 20.484 17.359 1 96.56 120 ASN A O 1
ATOM 937 N N . SER A 1 121 ? 3.969 19.484 15.438 1 95.69 121 SER A N 1
ATOM 938 C CA . SER A 1 121 ? 3.74 20.703 14.648 1 95.69 121 SER A CA 1
ATOM 939 C C . SER A 1 121 ? 2.268 20.844 14.281 1 95.69 121 SER A C 1
ATOM 941 O O . SER A 1 121 ? 1.873 21.844 13.672 1 95.69 121 SER A O 1
ATOM 943 N N . HIS A 1 122 ? 1.421 19.797 14.594 1 91.94 122 HIS A N 1
ATOM 944 C CA . HIS A 1 122 ? -0.019 19.844 14.375 1 91.94 122 HIS A CA 1
ATOM 945 C C . HIS A 1 122 ? -0.349 19.75 12.883 1 91.94 122 HIS A C 1
ATOM 947 O O . HIS A 1 122 ? -1.244 20.438 12.398 1 91.94 122 HIS A O 1
ATOM 953 N N . GLY A 1 123 ? 0.505 19.078 12.141 1 97.25 123 GLY A N 1
ATOM 954 C CA . GLY A 1 123 ? 0.204 18.812 10.742 1 97.25 123 GLY A CA 1
ATOM 955 C C . GLY A 1 123 ? 1.089 19.578 9.789 1 97.25 123 GLY A C 1
ATOM 956 O O . GLY A 1 123 ? 1.764 20.531 10.188 1 97.25 123 GLY A O 1
ATOM 957 N N . TRP A 1 124 ? 0.979 19.281 8.555 1 97.94 124 TRP A N 1
ATOM 958 C CA . TRP A 1 124 ? 1.871 19.766 7.504 1 97.94 124 TRP A CA 1
ATOM 959 C C . TRP A 1 124 ? 1.65 21.25 7.242 1 97.94 124 TRP A C 1
ATOM 961 O O . TRP A 1 124 ? 2.609 22.031 7.164 1 97.94 124 TRP A O 1
ATOM 971 N N . ILE A 1 125 ? 0.363 21.641 7.156 1 95.25 125 ILE A N 1
ATOM 972 C CA . ILE A 1 125 ? 0.042 23.031 6.844 1 95.25 125 ILE A CA 1
ATOM 973 C C . ILE A 1 125 ? 0.532 23.938 7.973 1 95.25 125 ILE A C 1
ATOM 975 O O . ILE A 1 125 ? 1.15 24.984 7.719 1 95.25 125 ILE A O 1
ATOM 979 N N . ALA A 1 126 ? 0.293 23.484 9.18 1 96.69 126 ALA A N 1
ATOM 980 C CA . ALA A 1 126 ? 0.753 24.25 10.336 1 96.69 126 ALA A CA 1
ATOM 981 C C . ALA A 1 126 ? 2.277 24.328 10.367 1 96.69 126 ALA A C 1
ATOM 983 O O . ALA A 1 126 ? 2.842 25.391 10.672 1 96.69 126 ALA A O 1
ATOM 984 N N . TYR A 1 127 ? 2.959 23.25 10.039 1 97.94 127 TYR A N 1
ATOM 985 C CA . TYR A 1 127 ? 4.418 23.188 10.008 1 97.94 127 TYR A CA 1
ATOM 986 C C . TYR A 1 127 ? 4.977 24.188 9 1 97.94 127 TYR A C 1
ATOM 988 O O . TYR A 1 127 ? 5.902 24.938 9.312 1 97.94 127 TYR A O 1
ATOM 996 N N . LEU A 1 128 ? 4.391 24.203 7.785 1 94.88 128 LEU A N 1
ATOM 997 C CA . LEU A 1 128 ? 4.867 25.094 6.73 1 94.88 128 LEU A CA 1
ATOM 998 C C . LEU A 1 128 ? 4.691 26.547 7.133 1 94.88 128 LEU A C 1
ATOM 1000 O O . LEU A 1 128 ? 5.535 27.391 6.812 1 94.88 128 LEU A O 1
ATOM 1004 N N . LYS A 1 129 ? 3.59 26.812 7.82 1 94.5 129 LYS A N 1
ATOM 1005 C CA . LYS A 1 129 ? 3.318 28.188 8.25 1 94.5 129 LYS A CA 1
ATOM 1006 C C . LYS A 1 129 ? 4.312 28.641 9.32 1 94.5 129 LYS A C 1
ATOM 1008 O O . LYS A 1 129 ? 4.562 29.828 9.477 1 94.5 129 LYS A O 1
ATOM 1013 N N . SER A 1 130 ? 4.859 27.688 10.039 1 92.62 130 SER A N 1
ATOM 1014 C CA . SER A 1 130 ? 5.77 28 11.133 1 92.62 130 SER A CA 1
ATOM 1015 C C . SER A 1 130 ? 7.195 28.203 10.633 1 92.62 130 SER A C 1
ATOM 1017 O O . SER A 1 130 ? 8.062 28.672 11.375 1 92.62 130 SER A O 1
ATOM 1019 N N . ARG A 1 131 ? 7.496 27.891 9.352 1 86 131 ARG A N 1
ATOM 1020 C CA . ARG A 1 131 ? 8.828 28.062 8.773 1 86 131 ARG A CA 1
ATOM 1021 C C . ARG A 1 131 ? 9.039 29.484 8.289 1 86 131 ARG A C 1
ATOM 1023 O O . ARG A 1 131 ? 8.094 30.172 7.887 1 86 131 ARG A O 1
ATOM 1030 N N . MET B 1 1 ? -26.547 0.379 14.406 1 40.06 1 MET B N 1
ATOM 1031 C CA . MET B 1 1 ? -26.391 -0.645 13.375 1 40.06 1 MET B CA 1
ATOM 1032 C C . MET B 1 1 ? -24.938 -0.777 12.953 1 40.06 1 MET B C 1
ATOM 1034 O O . MET B 1 1 ? -24.266 0.224 12.688 1 40.06 1 MET B O 1
ATOM 1038 N N . CYS B 1 2 ? -24.344 -1.909 13.242 1 47.12 2 CYS B N 1
ATOM 1039 C CA . CYS B 1 2 ? -22.906 -2.111 13.188 1 47.12 2 CYS B CA 1
ATOM 1040 C C . CYS B 1 2 ? -22.359 -1.811 11.789 1 47.12 2 CYS B C 1
ATOM 1042 O O . CYS B 1 2 ? -22.812 -2.4 10.805 1 47.12 2 CYS B O 1
ATOM 1044 N N . LYS B 1 3 ? -22.094 -0.604 11.562 1 54.59 3 LYS B N 1
ATOM 1045 C CA . LYS B 1 3 ? -21.594 -0.217 10.242 1 54.59 3 LYS B CA 1
ATOM 1046 C C . LYS B 1 3 ? -20.688 -1.294 9.664 1 54.59 3 LYS B C 1
ATOM 1048 O O . LYS B 1 3 ? -19.75 -1.744 10.32 1 54.59 3 LYS B O 1
ATOM 1053 N N . PRO B 1 4 ? -21.172 -2.002 8.602 1 65.31 4 PRO B N 1
ATOM 1054 C CA . PRO B 1 4 ? -20.312 -3.021 8 1 65.31 4 PRO B CA 1
ATOM 1055 C C . PRO B 1 4 ? -18.891 -2.52 7.758 1 65.31 4 PRO B C 1
ATOM 1057 O O . PRO B 1 4 ? -18.688 -1.335 7.477 1 65.31 4 PRO B O 1
ATOM 1060 N N . GLU B 1 5 ? -17.984 -3.334 8.211 1 79.12 5 GLU B N 1
ATOM 1061 C CA . GLU B 1 5 ? -16.578 -2.963 8.039 1 79.12 5 GLU B CA 1
ATOM 1062 C C . GLU B 1 5 ? -16.219 -2.863 6.559 1 79.12 5 GLU B C 1
ATOM 1064 O O . GLU B 1 5 ? -16.578 -3.732 5.766 1 79.12 5 GLU B O 1
ATOM 1069 N N . GLU B 1 6 ? -15.742 -1.79 6.137 1 90.31 6 GLU B N 1
ATOM 1070 C CA . GLU B 1 6 ? -15.281 -1.588 4.766 1 90.31 6 GLU B CA 1
ATOM 1071 C C . GLU B 1 6 ? -14.156 -2.559 4.418 1 90.31 6 GLU B C 1
ATOM 1073 O O . GLU B 1 6 ? -13.289 -2.834 5.246 1 90.31 6 GLU B O 1
ATOM 1078 N N . THR B 1 7 ? -14.312 -3.244 3.279 1 94.56 7 THR B N 1
ATOM 1079 C CA . THR B 1 7 ? -13.297 -4.199 2.854 1 94.56 7 THR B CA 1
ATOM 1080 C C . THR B 1 7 ? -12.609 -3.729 1.571 1 94.56 7 THR B C 1
ATOM 1082 O O . THR B 1 7 ? -13.109 -2.822 0.897 1 94.56 7 THR B O 1
ATOM 1085 N N . LEU B 1 8 ? -11.438 -4.328 1.325 1 96.06 8 LEU B N 1
ATOM 1086 C CA . LEU B 1 8 ? -10.586 -4.109 0.159 1 96.06 8 LEU B CA 1
ATOM 1087 C C . LEU B 1 8 ? -10.32 -5.418 -0.574 1 96.06 8 LEU B C 1
ATOM 1089 O O . LEU B 1 8 ? -10.398 -6.496 0.022 1 96.06 8 LEU B O 1
ATOM 1093 N N . LYS B 1 9 ? -10.047 -5.219 -1.844 1 98.19 9 LYS B N 1
ATOM 1094 C CA . LYS B 1 9 ? -9.555 -6.383 -2.576 1 98.19 9 LYS B CA 1
ATOM 1095 C C . LYS B 1 9 ? -8.047 -6.547 -2.396 1 98.19 9 LYS B C 1
ATOM 1097 O O . LYS B 1 9 ? -7.293 -5.582 -2.537 1 98.19 9 LYS B O 1
ATOM 1102 N N . MET B 1 10 ? -7.66 -7.762 -2.072 1 98.81 10 MET B N 1
ATOM 1103 C CA . MET B 1 10 ? -6.254 -8.133 -1.93 1 98.81 10 MET B CA 1
ATOM 1104 C C . MET B 1 10 ? -5.926 -9.352 -2.779 1 98.81 10 MET B C 1
ATOM 1106 O O . MET B 1 10 ? -6.445 -10.445 -2.535 1 98.81 10 MET B O 1
ATOM 1110 N N . PHE B 1 11 ? -5.098 -9.156 -3.752 1 98.94 11 PHE B N 1
ATOM 1111 C CA . PHE B 1 11 ? -4.57 -10.234 -4.582 1 98.94 11 PHE B CA 1
ATOM 1112 C C . PHE B 1 11 ? -3.275 -10.789 -3.992 1 98.94 11 PHE B C 1
ATOM 1114 O O . PHE B 1 11 ? -2.363 -10.031 -3.66 1 98.94 11 PHE B O 1
ATOM 1121 N N . VAL B 1 12 ? -3.264 -12.117 -3.869 1 98.88 12 VAL B N 1
ATOM 1122 C CA . VAL B 1 12 ? -2.062 -12.773 -3.365 1 98.88 12 VAL B CA 1
ATOM 1123 C C . VAL B 1 12 ? -1.607 -13.844 -4.355 1 98.88 12 VAL B C 1
ATOM 1125 O O . VAL B 1 12 ? -2.434 -14.531 -4.957 1 98.88 12 VAL B O 1
ATOM 1128 N N . ASN B 1 13 ? -0.312 -13.992 -4.422 1 98.62 13 ASN B N 1
ATOM 1129 C CA . ASN B 1 13 ? 0.174 -14.93 -5.426 1 98.62 13 ASN B CA 1
ATOM 1130 C C . ASN B 1 13 ? 1.383 -15.719 -4.922 1 98.62 13 ASN B C 1
ATOM 1132 O O . ASN B 1 13 ? 2.141 -16.281 -5.715 1 98.62 13 ASN B O 1
ATOM 1136 N N . GLY B 1 14 ? 1.608 -15.656 -3.615 1 98 14 GLY B N 1
ATOM 1137 C CA . GLY B 1 14 ? 2.676 -16.406 -2.975 1 98 14 GLY B CA 1
ATOM 1138 C C . GLY B 1 14 ? 2.246 -17.078 -1.683 1 98 14 GLY B C 1
ATOM 1139 O O . GLY B 1 14 ? 1.291 -17.859 -1.669 1 98 14 GLY B O 1
ATOM 1140 N N . GLN B 1 15 ? 2.951 -16.75 -0.561 1 96.56 15 GLN B N 1
ATOM 1141 C CA . GLN B 1 15 ? 2.844 -17.469 0.701 1 96.56 15 GLN B CA 1
ATOM 1142 C C . GLN B 1 15 ? 1.512 -17.188 1.389 1 96.56 15 GLN B C 1
ATOM 1144 O O . GLN B 1 15 ? 1.112 -17.906 2.305 1 96.56 15 GLN B O 1
ATOM 1149 N N . ALA B 1 16 ? 0.817 -16.203 0.963 1 98.06 16 ALA B N 1
ATOM 1150 C CA . ALA B 1 16 ? -0.471 -15.867 1.568 1 98.06 16 ALA B CA 1
ATOM 1151 C C . ALA B 1 16 ? -1.6 -16.672 0.93 1 98.06 16 ALA B C 1
ATOM 1153 O O . ALA B 1 16 ? -2.723 -16.688 1.438 1 98.06 16 ALA B O 1
ATOM 1154 N N . MET B 1 17 ? -1.359 -17.297 -0.211 1 98.12 17 MET B N 1
ATOM 1155 C CA . MET B 1 17 ? -2.369 -18.125 -0.854 1 98.12 17 MET B CA 1
ATOM 1156 C C . MET B 1 17 ? -2.758 -19.297 0.042 1 98.12 17 MET B C 1
ATOM 1158 O O . MET B 1 17 ? -2.053 -19.609 1.005 1 98.12 17 MET B O 1
ATOM 1162 N N . SER B 1 18 ? -3.875 -19.875 -0.332 1 96.25 18 SER B N 1
ATOM 1163 C CA . SER B 1 18 ? -4.328 -21.078 0.367 1 96.25 18 SER B CA 1
ATOM 1164 C C . SER B 1 18 ? -3.221 -22.109 0.459 1 96.25 18 SER B C 1
ATOM 1166 O O . SER B 1 18 ? -2.576 -22.438 -0.542 1 96.25 18 SER B O 1
ATOM 1168 N N . GLY B 1 19 ? -2.93 -22.531 1.694 1 93.94 19 GLY B N 1
ATOM 1169 C CA . GLY B 1 19 ? -1.911 -23.547 1.903 1 93.94 19 GLY B CA 1
ATOM 1170 C C . GLY B 1 19 ? -0.53 -22.969 2.146 1 93.94 19 GLY B C 1
ATOM 1171 O O . GLY B 1 19 ? 0.397 -23.703 2.512 1 93.94 19 GLY B O 1
ATOM 1172 N N . GLY B 1 20 ? -0.334 -21.703 1.93 1 95.19 20 GLY B N 1
ATOM 1173 C CA . GLY B 1 20 ? 0.961 -21.062 2.119 1 95.19 20 GLY B CA 1
ATOM 1174 C C . GLY B 1 20 ? 1.281 -20.781 3.574 1 95.19 20 GLY B C 1
ATOM 1175 O O . GLY B 1 20 ? 0.406 -20.875 4.438 1 95.19 20 GLY B O 1
ATOM 1176 N N . SER B 1 21 ? 2.498 -20.422 3.893 1 96.19 21 SER B N 1
ATOM 1177 C CA . SER B 1 21 ? 3.039 -20.312 5.246 1 96.19 21 SER B CA 1
ATOM 1178 C C . SER B 1 21 ? 2.414 -19.156 6.004 1 96.19 21 SER B C 1
ATOM 1180 O O . SER B 1 21 ? 2.393 -19.156 7.238 1 96.19 21 SER B O 1
ATOM 1182 N N . ILE B 1 22 ? 1.841 -18.125 5.281 1 97.56 22 ILE B N 1
ATOM 1183 C CA . ILE B 1 22 ? 1.264 -17.016 6.039 1 97.56 22 ILE B CA 1
ATOM 1184 C C . ILE B 1 22 ? -0.22 -16.875 5.703 1 97.56 22 ILE B C 1
ATOM 1186 O O . ILE B 1 22 ? -0.816 -15.82 5.914 1 97.56 22 ILE B O 1
ATOM 1190 N N . ASN B 1 23 ? -0.797 -17.844 5.129 1 97.88 23 ASN B N 1
ATOM 1191 C CA . ASN B 1 23 ? -2.223 -17.812 4.824 1 97.88 23 ASN B CA 1
ATOM 1192 C C . ASN B 1 23 ? -3.057 -17.562 6.078 1 97.88 23 ASN B C 1
ATOM 1194 O O . ASN B 1 23 ? -4.184 -17.078 5.996 1 97.88 23 ASN B O 1
ATOM 1198 N N . PHE B 1 24 ? -2.551 -17.875 7.23 1 98.31 24 PHE B N 1
ATOM 1199 C CA . PHE B 1 24 ? -3.248 -17.641 8.492 1 98.31 24 PHE B CA 1
ATOM 1200 C C . PHE B 1 24 ? -3.607 -16.156 8.641 1 98.31 24 PHE B C 1
ATOM 1202 O O . PHE B 1 24 ? -4.594 -15.828 9.297 1 98.31 24 PHE B O 1
ATOM 1209 N N . ALA B 1 25 ? -2.869 -15.305 8.008 1 98.56 25 ALA B N 1
ATOM 1210 C CA . ALA B 1 25 ? -3.094 -13.859 8.109 1 98.56 25 ALA B CA 1
ATOM 1211 C C . ALA B 1 25 ? -4.387 -13.461 7.402 1 98.56 25 ALA B C 1
ATOM 1213 O O . ALA B 1 25 ? -4.883 -12.344 7.59 1 98.56 25 ALA B O 1
ATOM 1214 N N . LEU B 1 26 ? -4.953 -14.391 6.617 1 98.5 26 LEU B N 1
ATOM 1215 C CA . LEU B 1 26 ? -6.188 -14.133 5.883 1 98.5 26 LEU B CA 1
ATOM 1216 C C . LEU B 1 26 ? -7.355 -14.898 6.488 1 98.5 26 LEU B C 1
ATOM 1218 O O . LEU B 1 26 ? -8.422 -15.016 5.871 1 98.5 26 LEU B O 1
ATOM 1222 N N . GLU B 1 27 ? -7.129 -15.461 7.621 1 97.88 27 GLU B N 1
ATOM 1223 C CA . GLU B 1 27 ? -8.219 -16.141 8.312 1 97.88 27 GLU B CA 1
ATOM 1224 C C . GLU B 1 27 ? -9.414 -15.203 8.508 1 97.88 27 GLU B C 1
ATOM 1226 O O . GLU B 1 27 ? -9.25 -14.062 8.938 1 97.88 27 GLU B O 1
ATOM 1231 N N . GLY B 1 28 ? -10.594 -15.68 8.117 1 97.12 28 GLY B N 1
ATOM 1232 C CA . GLY B 1 28 ? -11.805 -14.883 8.258 1 97.12 28 GLY B CA 1
ATOM 1233 C C . GLY B 1 28 ? -12.078 -13.992 7.062 1 97.12 28 GLY B C 1
ATOM 1234 O O . GLY B 1 28 ? -13.188 -13.484 6.906 1 97.12 28 GLY B O 1
ATOM 1235 N N . ALA B 1 29 ? -11.078 -13.789 6.203 1 97.94 29 ALA B N 1
ATOM 1236 C CA . ALA B 1 29 ? -11.281 -13.008 4.984 1 97.94 29 ALA B CA 1
ATOM 1237 C C . ALA B 1 29 ? -12.172 -13.766 3.998 1 97.94 29 ALA B C 1
ATOM 1239 O O . ALA B 1 29 ? -12.148 -14.992 3.945 1 97.94 29 ALA B O 1
ATOM 1240 N N . LYS B 1 30 ? -12.891 -13.047 3.285 1 97.88 30 LYS B N 1
ATOM 1241 C CA . LYS B 1 30 ? -13.719 -13.664 2.246 1 97.88 30 LYS B CA 1
ATOM 1242 C C . LYS B 1 30 ? -12.883 -14.023 1.024 1 97.88 30 LYS B C 1
ATOM 1244 O O . LYS B 1 30 ? -12.281 -13.156 0.391 1 97.88 30 LYS B O 1
ATOM 1249 N N . TYR B 1 31 ? -12.836 -15.297 0.757 1 98.44 31 TYR B N 1
ATOM 1250 C CA . TYR B 1 31 ? -12.188 -15.789 -0.449 1 98.44 31 TYR B CA 1
ATOM 1251 C C . TYR B 1 31 ? -13.062 -15.562 -1.677 1 98.44 31 TYR B C 1
ATOM 1253 O O . TYR B 1 31 ? -14.195 -16.047 -1.741 1 98.44 31 TYR B O 1
ATOM 1261 N N . LEU B 1 32 ? -12.555 -14.812 -2.709 1 98.38 32 LEU B N 1
ATOM 1262 C CA . LEU B 1 32 ? -13.328 -14.469 -3.896 1 98.38 32 LEU B CA 1
ATOM 1263 C C . LEU B 1 32 ? -13.016 -15.422 -5.043 1 98.38 32 LEU B C 1
ATOM 1265 O O . LEU B 1 32 ? -13.711 -15.422 -6.066 1 98.38 32 LEU B O 1
ATOM 1269 N N . GLY B 1 33 ? -11.891 -16.188 -4.91 1 98.25 33 GLY B N 1
ATOM 1270 C CA . GLY B 1 33 ? -11.562 -17.188 -5.922 1 98.25 33 GLY B CA 1
ATOM 1271 C C . GLY B 1 33 ? -10.227 -16.938 -6.602 1 98.25 33 GLY B C 1
ATOM 1272 O O . GLY B 1 33 ? -9.484 -16.031 -6.203 1 98.25 33 GLY B O 1
ATOM 1273 N N . LYS B 1 34 ? -9.945 -17.781 -7.531 1 98.31 34 LYS B N 1
ATOM 1274 C CA . LYS B 1 34 ? -8.75 -17.609 -8.352 1 98.31 34 LYS B CA 1
ATOM 1275 C C . LYS B 1 34 ? -8.844 -16.359 -9.219 1 98.31 34 LYS B C 1
ATOM 1277 O O . LYS B 1 34 ? -9.93 -15.992 -9.664 1 98.31 34 LYS B O 1
ATOM 1282 N N . ALA B 1 35 ? -7.746 -15.727 -9.406 1 98.56 35 ALA B N 1
ATOM 1283 C CA . ALA B 1 35 ? -7.641 -14.539 -10.258 1 98.56 35 ALA B CA 1
ATOM 1284 C C . ALA B 1 35 ? -6.27 -14.461 -10.914 1 98.56 35 ALA B C 1
ATOM 1286 O O . ALA B 1 35 ? -5.355 -15.211 -10.562 1 98.56 35 ALA B O 1
ATOM 1287 N N . SER B 1 36 ? -6.164 -13.625 -11.875 1 98.75 36 SER B N 1
ATOM 1288 C CA . SER B 1 36 ? -4.891 -13.328 -12.523 1 98.75 36 SER B CA 1
ATOM 1289 C C . SER B 1 36 ? -4.691 -11.828 -12.695 1 98.75 36 SER B C 1
ATOM 1291 O O . SER B 1 36 ? -5.66 -11.078 -12.828 1 98.75 36 SER B O 1
ATOM 1293 N N . THR B 1 37 ? -3.465 -11.477 -12.656 1 98.81 37 THR B N 1
ATOM 1294 C CA . THR B 1 37 ? -3.168 -10.094 -13.008 1 98.81 37 THR B CA 1
ATOM 1295 C C . THR B 1 37 ? -3.484 -9.836 -14.484 1 98.81 37 THR B C 1
ATOM 1297 O O . THR B 1 37 ? -3.676 -10.773 -15.258 1 98.81 37 THR B O 1
ATOM 1300 N N . ALA B 1 38 ? -3.6 -8.57 -14.844 1 98.69 38 ALA B N 1
ATOM 1301 C CA . ALA B 1 38 ? -3.504 -8.203 -16.25 1 98.69 38 ALA B CA 1
ATOM 1302 C C . ALA B 1 38 ? -2.164 -8.641 -16.844 1 98.69 38 ALA B C 1
ATOM 1304 O O . ALA B 1 38 ? -1.266 -9.062 -16.109 1 98.69 38 ALA B O 1
ATOM 1305 N N . LYS B 1 39 ? -2.018 -8.531 -18.156 1 98.38 39 LYS B N 1
ATOM 1306 C CA . LYS B 1 39 ? -0.793 -8.93 -18.844 1 98.38 39 LYS B CA 1
ATOM 1307 C C . LYS B 1 39 ? 0.251 -7.816 -18.797 1 98.38 39 LYS B C 1
ATOM 1309 O O . LYS B 1 39 ? 0.785 -7.406 -19.828 1 98.38 39 LYS B O 1
ATOM 1314 N N . LYS B 1 40 ? 0.549 -7.395 -17.562 1 98.19 40 LYS B N 1
ATOM 1315 C CA . LYS B 1 40 ? 1.438 -6.25 -17.391 1 98.19 40 LYS B CA 1
ATOM 1316 C C . LYS B 1 40 ? 2.377 -6.457 -16.203 1 98.19 40 LYS B C 1
ATOM 1318 O O . LYS B 1 40 ? 2.828 -5.492 -15.586 1 98.19 40 LYS B O 1
ATOM 1323 N N . TYR B 1 41 ? 2.619 -7.746 -15.906 1 98.75 41 TYR B N 1
ATOM 1324 C CA . TYR B 1 41 ? 3.451 -8.016 -14.734 1 98.75 41 TYR B CA 1
ATOM 1325 C C . TYR B 1 41 ? 4.473 -9.102 -15.031 1 98.75 41 TYR B C 1
ATOM 1327 O O . TYR B 1 41 ? 4.168 -10.078 -15.727 1 98.75 41 TYR B O 1
ATOM 1335 N N . ARG B 1 42 ? 5.602 -8.859 -14.562 1 98.75 42 ARG B N 1
ATOM 1336 C CA . ARG B 1 42 ? 6.574 -9.938 -14.406 1 98.75 42 ARG B CA 1
ATOM 1337 C C . ARG B 1 42 ? 6.555 -10.5 -12.992 1 98.75 42 ARG B C 1
ATOM 1339 O O . ARG B 1 42 ? 5.914 -9.93 -12.102 1 98.75 42 ARG B O 1
ATOM 1346 N N . PHE B 1 43 ? 7.156 -11.578 -12.852 1 98.81 43 PHE B N 1
ATOM 1347 C CA . PHE B 1 43 ? 7.043 -12.383 -11.641 1 98.81 43 PHE B CA 1
ATOM 1348 C C . PHE B 1 43 ? 8.406 -12.938 -11.227 1 98.81 43 PHE B C 1
ATOM 1350 O O . PHE B 1 43 ? 9.109 -13.531 -12.047 1 98.81 43 PHE B O 1
ATOM 1357 N N . TYR B 1 44 ? 8.789 -12.68 -9.984 1 98.81 44 TYR B N 1
ATOM 1358 C CA . TYR B 1 44 ? 10.133 -13.039 -9.547 1 98.81 44 TYR B CA 1
ATOM 1359 C C . TYR B 1 44 ? 10.086 -13.906 -8.297 1 98.81 44 TYR B C 1
ATOM 1361 O O . TYR B 1 44 ? 9.25 -13.688 -7.41 1 98.81 44 TYR B O 1
ATOM 1369 N N . SER B 1 45 ? 10.984 -14.805 -8.203 1 98.69 45 SER B N 1
ATOM 1370 C CA . SER B 1 45 ? 11.25 -15.562 -6.98 1 98.69 45 SER B CA 1
ATOM 1371 C C . SER B 1 45 ? 12.383 -14.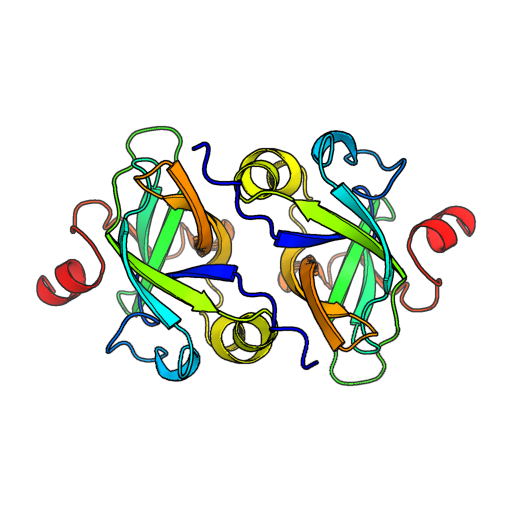938 -6.172 1 98.69 45 SER B C 1
ATOM 1373 O O . SER B 1 45 ? 13.414 -14.562 -6.73 1 98.69 45 SER B O 1
ATOM 1375 N N . VAL B 1 46 ? 12.195 -14.781 -4.898 1 98.62 46 VAL B N 1
ATOM 1376 C CA . VAL B 1 46 ? 13.25 -14.359 -3.984 1 98.62 46 VAL B CA 1
ATOM 1377 C C . VAL B 1 46 ? 13.789 -15.57 -3.223 1 98.62 46 VAL B C 1
ATOM 1379 O O . VAL B 1 46 ? 13.156 -16.047 -2.285 1 98.62 46 VAL B O 1
ATOM 1382 N N . ARG B 1 47 ? 14.945 -16.125 -3.658 1 97.81 47 ARG B N 1
ATOM 1383 C CA . ARG B 1 47 ? 15.648 -17.25 -3.045 1 97.81 47 ARG B CA 1
ATOM 1384 C C . ARG B 1 47 ? 14.766 -18.484 -3 1 97.81 47 ARG B C 1
ATOM 1386 O O . ARG B 1 47 ? 14.875 -19.297 -2.078 1 97.81 47 ARG B O 1
ATOM 1393 N N . ASP B 1 48 ? 13.773 -18.531 -3.826 1 97 48 ASP B N 1
ATOM 1394 C CA . ASP B 1 48 ? 12.805 -19.609 -3.875 1 97 48 ASP B CA 1
ATOM 1395 C C . ASP B 1 48 ? 11.984 -19.672 -2.586 1 97 48 ASP B C 1
ATOM 1397 O O . ASP B 1 48 ? 11.484 -20.734 -2.213 1 97 48 ASP B O 1
ATOM 1401 N N . GLU B 1 49 ? 11.906 -18.641 -1.921 1 97.19 49 GLU B N 1
ATOM 1402 C CA . GLU B 1 49 ? 11.195 -18.609 -0.648 1 97.19 49 GLU B CA 1
ATOM 1403 C C . GLU B 1 49 ? 9.812 -17.984 -0.81 1 97.19 49 GLU B C 1
ATOM 1405 O O . GLU B 1 49 ? 8.836 -18.453 -0.212 1 97.19 49 GLU B O 1
ATOM 1410 N N . PHE B 1 50 ? 9.703 -16.969 -1.561 1 98.25 50 PHE B N 1
ATOM 1411 C CA . PHE B 1 50 ? 8.453 -16.297 -1.882 1 98.25 50 PHE B CA 1
ATOM 1412 C C . PHE B 1 50 ? 8.594 -15.5 -3.176 1 98.25 50 PHE B C 1
ATOM 1414 O O . PHE B 1 50 ? 9.703 -15.172 -3.6 1 98.25 50 PHE B O 1
ATOM 1421 N N . PRO B 1 51 ? 7.5 -15.203 -3.816 1 98.75 51 PRO B N 1
ATOM 1422 C CA . PRO B 1 51 ? 7.527 -14.438 -5.062 1 98.75 51 PRO B CA 1
ATOM 1423 C C . PRO B 1 51 ? 7.078 -12.984 -4.875 1 98.75 51 PRO B C 1
ATOM 1425 O O . PRO B 1 51 ? 6.586 -12.625 -3.803 1 98.75 51 PRO B O 1
ATOM 1428 N N . GLY B 1 52 ? 7.227 -12.188 -5.891 1 98.75 52 GLY B N 1
ATOM 1429 C CA . GLY B 1 52 ? 6.711 -10.828 -5.988 1 98.75 52 GLY B CA 1
ATOM 1430 C C . GLY B 1 52 ? 6.453 -10.391 -7.414 1 98.75 52 GLY B C 1
ATOM 1431 O O . GLY B 1 52 ? 7.164 -10.797 -8.336 1 98.75 52 GLY B O 1
ATOM 1432 N N . LEU B 1 53 ? 5.492 -9.586 -7.578 1 98.88 53 LEU B N 1
ATOM 1433 C CA . LEU B 1 53 ? 5.148 -9.023 -8.875 1 98.88 53 LEU B CA 1
ATOM 1434 C C . LEU B 1 53 ? 6.051 -7.84 -9.211 1 98.88 53 LEU B C 1
ATOM 1436 O O . LEU B 1 53 ? 6.594 -7.191 -8.312 1 98.88 53 LEU B O 1
ATOM 1440 N N . TRP B 1 54 ? 6.176 -7.594 -10.469 1 98.81 54 TRP B N 1
ATOM 1441 C CA . TRP B 1 54 ? 6.879 -6.43 -11 1 98.81 54 TRP B CA 1
ATOM 1442 C C . TRP B 1 54 ? 6.145 -5.848 -12.203 1 98.81 54 TRP B C 1
ATOM 1444 O O . TRP B 1 54 ? 6.109 -6.461 -13.273 1 98.81 54 TRP B O 1
ATOM 1454 N N . PRO B 1 55 ? 5.523 -4.695 -12.047 1 98.69 55 PRO B N 1
ATOM 1455 C CA . PRO B 1 55 ? 4.789 -4.113 -13.172 1 98.69 55 PRO B CA 1
ATOM 1456 C C . PRO B 1 55 ? 5.703 -3.719 -14.328 1 98.69 55 PRO B C 1
ATOM 1458 O O . PRO B 1 55 ? 6.785 -3.17 -14.109 1 98.69 55 PRO B O 1
ATOM 1461 N N . VAL B 1 56 ? 5.246 -3.996 -15.523 1 98.25 56 VAL B N 1
ATOM 1462 C CA . VAL B 1 56 ? 5.992 -3.645 -16.719 1 98.25 56 VAL B CA 1
ATOM 1463 C C . VAL B 1 56 ? 5.039 -3.094 -17.781 1 98.25 56 VAL B C 1
ATOM 1465 O O . VAL B 1 56 ? 3.842 -3.396 -1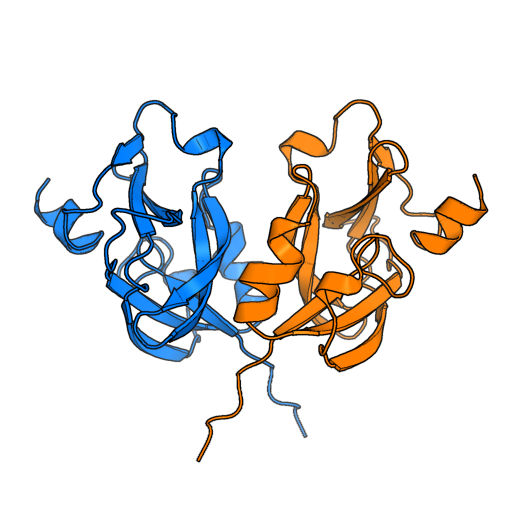7.766 1 98.25 56 VAL B O 1
ATOM 1468 N N . SER B 1 57 ? 5.605 -2.314 -18.703 1 95.81 57 SER B N 1
ATOM 1469 C CA . SER B 1 57 ? 4.809 -1.756 -19.797 1 95.81 57 SER B CA 1
ATOM 1470 C C . SER B 1 57 ? 4.758 -2.705 -20.984 1 95.81 57 SER B C 1
ATOM 1472 O O . SER B 1 57 ? 3.838 -2.637 -21.797 1 95.81 57 SER B O 1
ATOM 1474 N N . GLU B 1 58 ? 5.793 -3.57 -21.047 1 95.88 58 GLU B N 1
ATOM 1475 C CA . GLU B 1 58 ? 5.883 -4.512 -22.156 1 95.88 58 GLU B CA 1
ATOM 1476 C C . GLU B 1 58 ? 6.371 -5.879 -21.672 1 95.88 58 GLU B C 1
ATOM 1478 O O . GLU B 1 58 ? 7.031 -5.984 -20.641 1 95.88 58 GLU B O 1
ATOM 1483 N N . CYS B 1 59 ? 5.973 -6.82 -22.391 1 95.38 59 CYS B N 1
ATOM 1484 C CA . CYS B 1 59 ? 6.465 -8.18 -22.188 1 95.38 59 CYS B CA 1
ATOM 1485 C C . CYS B 1 59 ? 6.039 -8.727 -20.828 1 95.38 59 CYS B C 1
ATOM 1487 O O . CYS B 1 59 ? 6.797 -9.445 -20.188 1 95.38 59 CYS B O 1
ATOM 1489 N N . GLY B 1 60 ? 4.965 -8.234 -20.281 1 98.12 60 GLY B N 1
ATOM 1490 C CA . GLY B 1 60 ? 4.383 -8.82 -19.078 1 98.12 60 GLY B CA 1
ATOM 1491 C C . GLY B 1 60 ? 3.5 -10.016 -19.375 1 98.12 60 GLY B C 1
ATOM 1492 O O . GLY B 1 60 ? 3.213 -10.312 -20.531 1 98.12 60 GLY B O 1
ATOM 1493 N N . GLU B 1 61 ? 3.135 -10.75 -18.375 1 98.5 61 GLU B N 1
ATOM 1494 C CA . GLU B 1 61 ? 2.236 -11.898 -18.453 1 98.5 61 GLU B CA 1
ATOM 1495 C C . GLU B 1 61 ? 1.131 -11.812 -17.406 1 98.5 61 GLU B C 1
ATOM 1497 O O . GLU B 1 61 ? 1.171 -10.945 -16.531 1 98.5 61 GLU B O 1
ATOM 1502 N N . LYS B 1 62 ? 0.1 -12.617 -17.641 1 98.62 62 LYS B N 1
ATOM 1503 C CA . LYS B 1 62 ? -0.877 -12.844 -16.578 1 98.62 62 LYS B CA 1
ATOM 1504 C C . LYS B 1 62 ? -0.316 -13.766 -15.5 1 98.62 62 LYS B C 1
ATOM 1506 O O . LYS B 1 62 ? 0.133 -14.875 -15.805 1 98.62 62 LYS B O 1
ATOM 1511 N N . ILE B 1 63 ? -0.241 -13.312 -14.32 1 98.75 63 ILE B N 1
ATOM 1512 C CA . ILE B 1 63 ? 0.267 -14.109 -13.211 1 98.75 63 ILE B CA 1
ATOM 1513 C C . ILE B 1 63 ? -0.898 -14.602 -12.352 1 98.75 63 ILE B C 1
ATOM 1515 O O . ILE B 1 63 ? -1.701 -13.797 -11.867 1 98.75 63 ILE B O 1
ATOM 1519 N N . PRO B 1 64 ? -1.047 -15.891 -12.188 1 98.69 64 PRO B N 1
ATOM 1520 C CA . PRO B 1 64 ? -2.168 -16.406 -11.398 1 98.69 64 PRO B CA 1
ATOM 1521 C C . PRO B 1 64 ? -1.976 -16.203 -9.898 1 98.69 64 PRO B C 1
ATOM 1523 O O . PRO B 1 64 ? -0.841 -16.203 -9.414 1 98.69 64 PRO B O 1
ATOM 1526 N N . GLY B 1 65 ? -3.061 -16.109 -9.172 1 98.62 65 GLY B N 1
ATOM 1527 C CA . GLY B 1 65 ? -3.129 -16.016 -7.723 1 98.62 65 GLY B CA 1
ATOM 1528 C C . GLY B 1 65 ? -4.535 -16.203 -7.184 1 98.62 65 GLY B C 1
ATOM 1529 O O . GLY B 1 65 ? -5.336 -16.938 -7.754 1 98.62 65 GLY B O 1
ATOM 1530 N N . GLU B 1 66 ? -4.727 -15.625 -6.039 1 98.88 66 GLU B N 1
ATOM 1531 C CA . GLU B 1 66 ? -6.016 -15.664 -5.352 1 98.88 66 GLU B CA 1
ATOM 1532 C C . GLU B 1 66 ? -6.461 -14.266 -4.93 1 98.88 66 GLU B C 1
ATOM 1534 O O . GLU B 1 66 ? -5.625 -13.398 -4.66 1 98.88 66 GLU B O 1
ATOM 1539 N N . LEU B 1 67 ? -7.738 -14.102 -4.918 1 98.81 67 LEU B N 1
ATOM 1540 C CA . LEU B 1 67 ? -8.312 -12.812 -4.543 1 98.81 67 LEU B CA 1
ATOM 1541 C C . LEU B 1 67 ? -9.141 -12.945 -3.266 1 98.81 67 LEU B C 1
ATOM 1543 O O . LEU B 1 67 ? -9.898 -13.898 -3.105 1 98.81 67 LEU B O 1
ATOM 1547 N N . TYR B 1 68 ? -8.969 -11.984 -2.363 1 98.75 68 TYR B N 1
ATOM 1548 C CA . TYR B 1 68 ? -9.688 -11.938 -1.096 1 98.75 68 TYR B CA 1
ATOM 1549 C C . TYR B 1 68 ? -10.273 -10.555 -0.853 1 98.75 68 TYR B C 1
ATOM 1551 O O . TYR B 1 68 ? -9.781 -9.562 -1.392 1 98.75 68 TYR B O 1
ATOM 1559 N N . GLU B 1 69 ? -11.32 -10.492 -0.12 1 98 69 GLU B N 1
ATOM 1560 C CA . GLU B 1 69 ? -11.727 -9.266 0.561 1 98 69 GLU B CA 1
ATOM 1561 C C . GLU B 1 69 ? -11.188 -9.227 1.987 1 98 69 GLU B C 1
ATOM 1563 O O . GLU B 1 69 ? -11.406 -10.148 2.77 1 98 69 GLU B O 1
ATOM 1568 N N . VAL B 1 70 ? -10.523 -8.203 2.312 1 98.19 70 VAL B N 1
ATOM 1569 C CA . VAL B 1 70 ? -9.922 -8.062 3.631 1 98.19 70 VAL B CA 1
ATOM 1570 C C . VAL B 1 70 ? -10.312 -6.719 4.238 1 98.19 70 VAL B C 1
ATOM 1572 O O . VAL B 1 70 ? -10.594 -5.766 3.514 1 98.19 70 VAL B O 1
ATOM 1575 N N . THR B 1 71 ? -10.344 -6.648 5.496 1 97.69 71 THR B N 1
ATOM 1576 C CA . THR B 1 71 ? -10.555 -5.363 6.152 1 97.69 71 THR B CA 1
ATOM 1577 C C . THR B 1 71 ? -9.25 -4.578 6.242 1 97.69 71 THR B C 1
ATOM 1579 O O . THR B 1 71 ? -8.164 -5.156 6.156 1 97.69 71 THR B O 1
ATOM 1582 N N . TYR B 1 72 ? -9.398 -3.289 6.434 1 98.25 72 TYR B N 1
ATOM 1583 C CA . TYR B 1 72 ? -8.219 -2.467 6.668 1 98.25 72 TYR B CA 1
ATOM 1584 C C . TYR B 1 72 ? -7.426 -2.98 7.867 1 98.25 72 TYR B C 1
ATOM 1586 O O . TYR B 1 72 ? -6.195 -3.053 7.824 1 98.25 72 TYR B O 1
ATOM 1594 N N . GLN B 1 73 ? -8.141 -3.354 8.859 1 97.62 73 GLN B N 1
ATOM 1595 C CA . GLN B 1 73 ? -7.508 -3.826 10.086 1 97.62 73 GLN B CA 1
ATOM 1596 C C . GLN B 1 73 ? -6.742 -5.125 9.844 1 97.62 73 GLN B C 1
ATOM 1598 O O . GLN B 1 73 ? -5.602 -5.273 10.289 1 97.62 73 GLN B O 1
ATOM 1603 N N . GLN B 1 74 ? -7.348 -6.062 9.211 1 98.31 74 GLN B N 1
ATOM 1604 C CA . GLN B 1 74 ? -6.695 -7.336 8.914 1 98.31 74 GLN B CA 1
ATOM 1605 C C . GLN B 1 74 ? -5.449 -7.125 8.062 1 98.31 74 GLN B C 1
ATOM 1607 O O . GLN B 1 74 ? -4.41 -7.742 8.305 1 98.31 74 GLN B O 1
ATOM 1612 N N . LEU B 1 75 ? -5.57 -6.27 7.082 1 98.5 75 LEU B N 1
ATOM 1613 C CA . LEU B 1 75 ? -4.414 -5.957 6.246 1 98.5 75 LEU B CA 1
ATOM 1614 C C . LEU B 1 75 ? -3.299 -5.328 7.07 1 98.5 75 LEU B C 1
ATOM 1616 O O . LEU B 1 75 ? -2.141 -5.742 6.973 1 98.5 75 LEU B O 1
ATOM 1620 N N . ARG B 1 76 ? -3.645 -4.473 7.926 1 98.19 76 ARG B N 1
ATOM 1621 C CA . ARG B 1 76 ? -2.695 -3.697 8.719 1 98.19 76 ARG B CA 1
ATOM 1622 C C . ARG B 1 76 ? -2.061 -4.559 9.805 1 98.19 76 ARG B C 1
ATOM 1624 O O . ARG B 1 76 ? -0.855 -4.469 10.047 1 98.19 76 ARG B O 1
ATOM 1631 N N . GLU B 1 77 ? -2.811 -5.41 10.406 1 98 77 GLU B N 1
ATOM 1632 C CA . GLU B 1 77 ? -2.367 -6.039 11.648 1 98 77 GLU B CA 1
ATOM 1633 C C . GLU B 1 77 ? -1.987 -7.5 11.422 1 98 77 GLU B C 1
ATOM 1635 O O . GLU B 1 77 ? -1.269 -8.086 12.227 1 98 77 GLU B O 1
ATOM 1640 N N . GLU B 1 78 ? -2.492 -8.047 10.352 1 98.5 78 GLU B N 1
ATOM 1641 C CA . GLU B 1 78 ? -2.287 -9.484 10.18 1 98.5 78 GLU B CA 1
ATOM 1642 C C . GLU B 1 78 ? -1.452 -9.773 8.938 1 98.5 78 GLU B C 1
ATOM 1644 O O . GLU B 1 78 ? -0.428 -10.453 9.016 1 98.5 78 GLU B O 1
ATOM 1649 N N . LEU B 1 79 ? -1.775 -9.25 7.793 1 98.69 79 LEU B N 1
ATOM 1650 C CA . LEU B 1 79 ? -1.105 -9.664 6.562 1 98.69 79 LEU B CA 1
ATOM 1651 C C . LEU B 1 79 ? 0.211 -8.914 6.387 1 98.69 79 LEU B C 1
ATOM 1653 O O . LEU B 1 79 ? 1.271 -9.531 6.266 1 98.69 79 LEU B O 1
ATOM 1657 N N . LEU B 1 80 ? 0.193 -7.562 6.461 1 98.5 80 LEU B N 1
ATOM 1658 C CA . LEU B 1 80 ? 1.354 -6.75 6.113 1 98.5 80 LEU B CA 1
ATOM 1659 C C . LEU B 1 80 ? 2.512 -7.02 7.07 1 98.5 80 LEU B C 1
ATOM 1661 O O . LEU B 1 80 ? 3.662 -7.125 6.645 1 98.5 80 LEU B O 1
ATOM 1665 N N . PRO B 1 81 ? 2.254 -7.258 8.391 1 97.94 81 PRO B N 1
ATOM 1666 C CA . PRO B 1 81 ? 3.365 -7.531 9.305 1 97.94 81 PRO B CA 1
ATOM 1667 C C . PRO B 1 81 ? 4.07 -8.852 9 1 97.94 81 PRO B C 1
ATOM 1669 O O . PRO B 1 81 ? 5.195 -9.07 9.461 1 97.94 81 PRO B O 1
ATOM 1672 N N . ASN B 1 82 ? 3.443 -9.68 8.203 1 98.19 82 ASN B N 1
ATOM 1673 C CA . ASN B 1 82 ? 4.012 -10.992 7.926 1 98.19 82 ASN B CA 1
ATOM 1674 C C . ASN B 1 82 ? 4.59 -11.062 6.516 1 98.19 82 ASN B C 1
ATOM 1676 O O . ASN B 1 82 ? 5.129 -12.094 6.113 1 98.19 82 ASN B O 1
ATOM 1680 N N . GLU B 1 83 ? 4.516 -9.969 5.77 1 98.12 83 GLU B N 1
ATOM 1681 C CA . GLU B 1 83 ? 5.105 -9.914 4.434 1 98.12 83 GLU B CA 1
ATOM 1682 C C . GLU B 1 83 ? 6.613 -9.68 4.504 1 98.12 83 GLU B C 1
ATOM 1684 O O . GLU B 1 83 ? 7.09 -8.953 5.379 1 98.12 83 GLU B O 1
ATOM 1689 N N . PRO B 1 84 ? 7.355 -10.25 3.562 1 97.81 84 PRO B N 1
ATOM 1690 C CA . PRO B 1 84 ? 8.805 -10.062 3.562 1 97.81 84 PRO B CA 1
ATOM 1691 C C . PRO B 1 84 ? 9.211 -8.617 3.25 1 97.81 84 PRO B C 1
ATOM 1693 O O . PRO B 1 84 ? 8.484 -7.91 2.553 1 97.81 84 PRO B O 1
ATOM 1696 N N . ASP B 1 85 ? 10.43 -8.297 3.65 1 97.12 85 ASP B N 1
ATOM 1697 C CA . ASP B 1 85 ? 10.93 -6.93 3.541 1 97.12 85 ASP B CA 1
ATOM 1698 C C . ASP B 1 85 ? 11.18 -6.551 2.082 1 97.12 85 ASP B C 1
ATOM 1700 O O . ASP B 1 85 ? 11.234 -5.367 1.743 1 97.12 85 ASP B O 1
ATOM 1704 N N . GLU B 1 86 ? 11.336 -7.562 1.268 1 98.19 86 GLU B N 1
ATOM 1705 C CA . GLU B 1 86 ? 11.656 -7.312 -0.135 1 98.19 86 GLU B CA 1
ATOM 1706 C C . GLU B 1 86 ? 10.438 -6.828 -0.906 1 98.19 86 GLU B C 1
ATOM 1708 O O . GLU B 1 86 ? 10.555 -6.359 -2.039 1 98.19 86 GLU B O 1
ATOM 1713 N N . LEU B 1 87 ? 9.266 -6.898 -0.248 1 98.62 87 LEU B N 1
ATOM 1714 C CA . LEU B 1 87 ? 8.016 -6.566 -0.93 1 98.62 87 LEU B CA 1
ATOM 1715 C C . LEU B 1 87 ? 7.391 -5.309 -0.339 1 98.62 87 LEU B C 1
ATOM 1717 O O . LEU B 1 87 ? 7.672 -4.949 0.808 1 98.62 87 LEU B O 1
ATOM 1721 N N . GLU B 1 88 ? 6.598 -4.641 -1.113 1 98.69 88 GLU B N 1
ATOM 1722 C CA . GLU B 1 88 ? 5.812 -3.498 -0.652 1 98.69 88 GLU B CA 1
ATOM 1723 C C . GLU B 1 88 ? 4.383 -3.559 -1.185 1 98.69 88 GLU B C 1
ATOM 1725 O O . GLU B 1 88 ? 4.137 -4.121 -2.254 1 98.69 88 GLU B O 1
ATOM 1730 N N . LEU B 1 89 ? 3.447 -2.998 -0.411 1 98.88 89 LEU B N 1
ATOM 1731 C CA . LEU B 1 89 ? 2.045 -2.912 -0.806 1 98.88 89 LEU B CA 1
ATOM 1732 C C . LEU B 1 89 ? 1.875 -1.992 -2.01 1 98.88 89 LEU B C 1
ATOM 1734 O O . LEU B 1 89 ? 2.482 -0.92 -2.068 1 98.88 89 LEU B O 1
ATOM 1738 N N . SER B 1 90 ? 1.082 -2.383 -2.953 1 98.75 90 SER B N 1
ATOM 1739 C CA . SER B 1 90 ? 0.777 -1.577 -4.133 1 98.75 90 SER B CA 1
ATOM 1740 C C . SER B 1 90 ? -0.614 -1.893 -4.672 1 98.75 90 SER B C 1
ATOM 1742 O O . SER B 1 90 ? -1.44 -2.479 -3.969 1 98.75 90 SER B O 1
ATOM 1744 N N . VAL B 1 91 ? -0.92 -1.32 -5.855 1 98.81 91 VAL B N 1
ATOM 1745 C CA . VAL B 1 91 ? -2.178 -1.564 -6.559 1 98.81 91 VAL B CA 1
ATOM 1746 C C . VAL B 1 91 ? -1.895 -2.178 -7.926 1 98.81 91 VAL B C 1
ATOM 1748 O O . VAL B 1 91 ? -1.02 -1.708 -8.656 1 98.81 91 VAL B O 1
ATOM 1751 N N . ILE B 1 92 ? -2.637 -3.207 -8.211 1 98.81 92 ILE B N 1
ATOM 1752 C CA . ILE B 1 92 ? -2.436 -3.852 -9.5 1 98.81 92 ILE B CA 1
ATOM 1753 C C . ILE B 1 92 ? -3.748 -3.861 -10.281 1 98.81 92 ILE B C 1
ATOM 1755 O O . ILE B 1 92 ? -4.805 -3.541 -9.734 1 98.81 92 ILE B O 1
ATOM 1759 N N . GLU B 1 93 ? -3.596 -4.16 -11.539 1 98.69 93 GLU B N 1
ATOM 1760 C CA . GLU B 1 93 ? -4.734 -4.434 -12.406 1 98.69 93 GLU B CA 1
ATOM 1761 C C . GLU B 1 93 ? -4.914 -5.934 -12.625 1 98.69 93 GLU B C 1
ATOM 1763 O O . GLU B 1 93 ? -3.941 -6.652 -12.859 1 98.69 93 GLU B O 1
ATOM 1768 N N . LEU B 1 94 ? -6.117 -6.348 -12.508 1 98.56 94 LEU B N 1
ATOM 1769 C CA . LEU B 1 94 ? -6.441 -7.746 -12.758 1 98.56 94 LEU B CA 1
ATOM 1770 C C . LEU B 1 94 ? -6.801 -7.969 -14.219 1 98.56 94 LEU B C 1
ATOM 1772 O O . LEU B 1 94 ? -6.934 -7.008 -14.984 1 98.56 94 LEU B O 1
ATOM 1776 N N . ASP B 1 95 ? -6.941 -9.18 -14.625 1 98.25 95 ASP B N 1
ATOM 1777 C CA . ASP B 1 95 ? -7.156 -9.523 -16.031 1 98.25 95 ASP B CA 1
ATOM 1778 C C . ASP B 1 95 ? -8.516 -9.023 -16.516 1 98.25 95 ASP B C 1
ATOM 1780 O O . ASP B 1 95 ? -8.719 -8.828 -17.719 1 98.25 95 ASP B O 1
ATOM 1784 N N . ASP B 1 96 ? -9.453 -8.734 -15.602 1 97.19 96 ASP B N 1
ATOM 1785 C CA . ASP B 1 96 ? -10.773 -8.25 -15.992 1 97.19 96 ASP B CA 1
ATOM 1786 C C . ASP B 1 96 ? -10.812 -6.723 -15.992 1 97.19 96 ASP B C 1
ATOM 1788 O O . ASP B 1 96 ? -11.883 -6.125 -16.172 1 97.19 96 ASP B O 1
ATOM 1792 N N . GLY B 1 97 ? -9.672 -6.145 -15.695 1 96.81 97 GLY B N 1
ATOM 1793 C CA . GLY B 1 97 ? -9.562 -4.691 -15.727 1 96.81 97 GLY B CA 1
ATOM 1794 C C . GLY B 1 97 ? -9.766 -4.047 -14.367 1 96.81 97 GLY B C 1
ATOM 1795 O O . GLY B 1 97 ? -9.438 -2.873 -14.18 1 96.81 97 GLY B O 1
ATOM 1796 N N . SER B 1 98 ? -10.273 -4.812 -13.445 1 97.06 98 SER B N 1
ATOM 1797 C CA . SER B 1 98 ? -10.484 -4.25 -12.117 1 97.06 98 SER B CA 1
ATOM 1798 C C . SER B 1 98 ? -9.172 -4.121 -11.344 1 97.06 98 SER B C 1
ATOM 1800 O O . SER B 1 98 ? -8.156 -4.684 -11.75 1 97.06 98 SER B O 1
ATOM 1802 N N . GLY B 1 99 ? -9.188 -3.338 -10.305 1 98 99 GLY B N 1
ATOM 1803 C CA . GLY B 1 99 ? -8.008 -3.139 -9.484 1 98 99 GLY B CA 1
ATOM 1804 C C . GLY B 1 99 ? -8.016 -3.963 -8.211 1 98 99 GLY B C 1
ATOM 1805 O O . GLY B 1 99 ? -9.078 -4.402 -7.758 1 98 99 GLY B O 1
ATOM 1806 N N . SER B 1 100 ? -6.887 -4.082 -7.617 1 98.69 100 SER B N 1
ATOM 1807 C CA . SER B 1 100 ? -6.691 -4.734 -6.328 1 98.69 100 SER B CA 1
ATOM 1808 C C . SER B 1 100 ? -5.387 -4.293 -5.676 1 98.69 100 SER B C 1
ATOM 1810 O O . SER B 1 100 ? -4.449 -3.887 -6.363 1 98.69 100 SER B O 1
ATOM 1812 N N . LEU B 1 101 ? -5.379 -4.41 -4.371 1 98.81 101 LEU B N 1
ATOM 1813 C CA . LEU B 1 101 ? -4.09 -4.348 -3.689 1 98.81 101 LEU B CA 1
ATOM 1814 C C . LEU B 1 101 ? -3.303 -5.637 -3.891 1 98.81 101 LEU B C 1
ATOM 1816 O O . LEU B 1 101 ? -3.891 -6.695 -4.121 1 98.81 101 LEU B O 1
ATOM 1820 N N . SER B 1 102 ? -2.014 -5.504 -3.805 1 98.88 102 SER B N 1
ATOM 1821 C CA . SER B 1 102 ? -1.095 -6.633 -3.889 1 98.88 102 SER B CA 1
ATOM 1822 C C . SER B 1 102 ? 0.302 -6.246 -3.412 1 98.88 102 SER B C 1
ATOM 1824 O O . SER B 1 102 ? 0.618 -5.059 -3.297 1 98.88 102 SER B O 1
ATOM 1826 N N . MET B 1 103 ? 1.023 -7.234 -3.109 1 98.81 103 MET B N 1
ATOM 1827 C CA . MET B 1 103 ? 2.443 -7.008 -2.859 1 98.81 103 MET B CA 1
ATOM 1828 C C . MET B 1 103 ? 3.24 -7.059 -4.156 1 98.81 103 MET B C 1
ATOM 1830 O O . MET B 1 103 ? 2.965 -7.891 -5.027 1 98.81 103 MET B O 1
ATOM 1834 N N . LYS B 1 104 ? 4.203 -6.211 -4.219 1 98.81 104 LYS B N 1
ATOM 1835 C CA . LYS B 1 104 ? 5.152 -6.223 -5.328 1 98.81 104 LYS B CA 1
ATOM 1836 C C . LYS B 1 104 ? 6.59 -6.109 -4.82 1 98.81 104 LYS B C 1
ATOM 1838 O O . LYS B 1 104 ? 6.816 -5.77 -3.658 1 98.81 104 LYS B O 1
ATOM 1843 N N . MET B 1 105 ? 7.543 -6.371 -5.734 1 98.81 105 MET B N 1
ATOM 1844 C CA . MET B 1 105 ? 8.953 -6.207 -5.395 1 98.81 105 MET B CA 1
ATOM 1845 C C . MET B 1 105 ? 9.273 -4.746 -5.109 1 98.81 105 MET B C 1
ATOM 1847 O O . MET B 1 105 ? 8.844 -3.854 -5.844 1 98.81 105 MET B O 1
ATOM 1851 N N . ARG B 1 106 ? 10.023 -4.582 -4.035 1 98.38 106 ARG B N 1
ATOM 1852 C CA . ARG B 1 106 ? 10.648 -3.271 -3.887 1 98.38 106 ARG B CA 1
ATOM 1853 C C . ARG B 1 106 ? 11.703 -3.047 -4.965 1 98.38 106 ARG B C 1
ATOM 1855 O O . ARG B 1 106 ? 12.414 -3.979 -5.352 1 98.38 106 ARG B O 1
ATOM 1862 N N . GLN B 1 107 ? 11.773 -1.807 -5.332 1 97.06 107 GLN B N 1
ATOM 1863 C CA . GLN B 1 107 ? 12.742 -1.453 -6.363 1 97.06 107 GLN B CA 1
ATOM 1864 C C . GLN B 1 107 ? 14.148 -1.879 -5.965 1 97.06 107 GLN B C 1
ATOM 1866 O O . GLN B 1 107 ? 14.906 -2.393 -6.793 1 97.06 107 GLN B O 1
ATOM 1871 N N . GLU B 1 108 ? 14.531 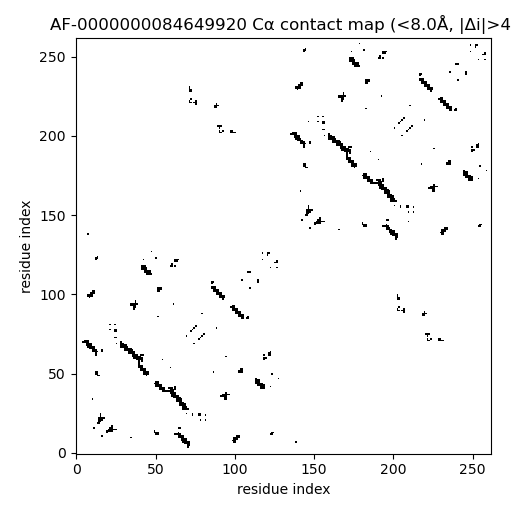-1.753 -4.746 1 96.06 108 GLU B N 1
ATOM 1872 C CA . GLU B 1 108 ? 15.883 -2.039 -4.273 1 96.06 108 GLU B CA 1
ATOM 1873 C C . GLU B 1 108 ? 16.125 -3.541 -4.191 1 96.06 108 GLU B C 1
ATOM 1875 O O . GLU B 1 108 ? 17.266 -3.979 -4.012 1 96.06 108 GLU B O 1
ATOM 1880 N N . SER B 1 109 ? 15.031 -4.316 -4.34 1 97.94 109 SER B N 1
ATOM 1881 C CA . SER B 1 109 ? 15.148 -5.754 -4.125 1 97.94 109 SER B CA 1
ATOM 1882 C C . SER B 1 109 ? 15.234 -6.508 -5.449 1 97.94 109 SER B C 1
ATOM 1884 O O . SER B 1 109 ? 15.648 -7.668 -5.484 1 97.94 109 SER B O 1
ATOM 1886 N N . ILE B 1 110 ? 14.93 -5.879 -6.531 1 97.69 110 ILE B N 1
ATOM 1887 C CA . ILE B 1 110 ? 14.695 -6.574 -7.789 1 97.69 110 ILE B CA 1
ATOM 1888 C C . ILE B 1 110 ? 16 -7.148 -8.312 1 97.69 110 ILE B C 1
ATOM 1890 O O . ILE B 1 110 ? 16.016 -8.188 -8.984 1 97.69 110 ILE B O 1
ATOM 1894 N N . ASP B 1 111 ? 17.156 -6.566 -7.965 1 96.62 111 ASP B N 1
ATOM 1895 C CA . ASP B 1 111 ? 18.438 -6.988 -8.531 1 96.62 111 ASP B CA 1
ATOM 1896 C C . ASP B 1 111 ? 19.281 -7.715 -7.484 1 96.62 111 ASP B C 1
ATOM 1898 O O . ASP B 1 111 ? 20.484 -7.922 -7.684 1 96.62 111 ASP B O 1
ATOM 1902 N N . LEU B 1 112 ? 18.719 -8.047 -6.402 1 97.44 112 LEU B N 1
ATOM 1903 C CA . LEU B 1 112 ? 19.453 -8.742 -5.352 1 97.44 112 LEU B CA 1
ATOM 1904 C C . LEU B 1 112 ? 19.828 -10.156 -5.793 1 97.44 112 LEU B C 1
ATOM 1906 O O . LEU B 1 112 ? 19.125 -10.766 -6.605 1 97.44 112 LEU B O 1
ATOM 1910 N N . PRO B 1 113 ? 21.016 -10.594 -5.223 1 97.88 113 PRO B N 1
ATOM 1911 C CA . PRO B 1 113 ? 21.297 -12.016 -5.438 1 97.88 113 PRO B CA 1
ATOM 1912 C C . PRO B 1 113 ? 20.156 -12.914 -4.961 1 97.88 113 PRO B C 1
ATOM 1914 O O . PRO B 1 113 ? 19.531 -12.641 -3.926 1 97.88 113 PRO B O 1
ATOM 1917 N N . GLY B 1 114 ? 19.812 -13.914 -5.711 1 98.06 114 GLY B N 1
ATOM 1918 C CA . GLY B 1 114 ? 18.766 -14.852 -5.324 1 98.06 114 GLY B CA 1
ATOM 1919 C C . GLY B 1 114 ? 17.406 -14.484 -5.875 1 98.06 114 GLY B C 1
ATOM 1920 O O . GLY B 1 114 ? 16.438 -15.219 -5.691 1 98.06 114 GLY B O 1
ATOM 1921 N N . VAL B 1 115 ? 17.359 -13.352 -6.531 1 98.69 115 VAL B N 1
ATOM 1922 C CA . VAL B 1 115 ? 16.125 -12.961 -7.199 1 98.69 115 VAL B CA 1
ATOM 1923 C C . VAL B 1 115 ? 16.141 -13.461 -8.648 1 98.69 115 VAL B C 1
ATOM 1925 O O . VAL B 1 115 ? 17.062 -13.164 -9.398 1 98.69 115 VAL B O 1
ATOM 1928 N N . THR B 1 116 ? 15.125 -14.234 -9.016 1 98.12 116 THR B N 1
ATOM 1929 C CA . THR B 1 116 ? 15.094 -14.883 -10.32 1 98.12 116 THR B CA 1
ATOM 1930 C C . THR B 1 116 ? 13.766 -14.617 -11.023 1 98.12 116 THR B C 1
ATOM 1932 O O . THR B 1 116 ? 12.695 -14.727 -10.414 1 98.12 116 THR B O 1
ATOM 1935 N N . ASP B 1 117 ? 13.867 -14.266 -12.305 1 98.44 117 ASP B N 1
ATOM 1936 C CA . ASP B 1 117 ? 12.672 -14.078 -13.117 1 98.44 117 ASP B CA 1
ATOM 1937 C C . ASP B 1 117 ? 11.977 -15.414 -13.383 1 98.44 117 ASP B C 1
ATOM 1939 O O . ASP B 1 117 ? 12.547 -16.297 -14.031 1 98.44 117 ASP B O 1
ATOM 1943 N N . ILE B 1 118 ? 10.758 -15.531 -12.922 1 98.5 118 ILE B N 1
ATOM 1944 C CA . ILE B 1 118 ? 10.016 -16.766 -13.125 1 98.5 118 ILE B CA 1
ATOM 1945 C C . ILE B 1 118 ? 8.695 -16.469 -13.836 1 98.5 118 ILE B C 1
ATOM 1947 O O . ILE B 1 118 ? 7.695 -17.141 -13.609 1 98.5 118 ILE B O 1
ATOM 1951 N N . THR B 1 119 ? 8.586 -15.438 -14.602 1 98.31 119 THR B N 1
ATOM 1952 C CA . THR B 1 119 ? 7.398 -14.953 -15.289 1 98.31 119 THR B CA 1
ATOM 1953 C C . THR B 1 119 ? 6.75 -16.078 -16.094 1 98.31 119 THR B C 1
ATOM 1955 O O . THR B 1 119 ? 5.52 -16.172 -16.156 1 98.31 119 THR B O 1
ATOM 1958 N N . ASN B 1 120 ? 7.523 -16.953 -16.609 1 96.5 120 ASN B N 1
ATOM 1959 C CA . ASN B 1 120 ? 6.996 -17.953 -17.516 1 96.5 120 ASN B CA 1
ATOM 1960 C C . ASN B 1 120 ? 6.742 -19.281 -16.797 1 96.5 120 ASN B C 1
ATOM 1962 O O . ASN B 1 120 ? 6.5 -20.297 -17.453 1 96.5 120 ASN B O 1
ATOM 1966 N N . SER B 1 121 ? 6.758 -19.281 -15.492 1 95.56 121 SER B N 1
ATOM 1967 C CA . SER B 1 121 ? 6.59 -20.5 -14.719 1 95.56 121 SER B CA 1
ATOM 1968 C C . SER B 1 121 ? 5.117 -20.797 -14.461 1 95.56 121 SER B C 1
ATOM 1970 O O . SER B 1 121 ? 4.777 -21.828 -13.867 1 95.56 121 SER B O 1
ATOM 1972 N N . HIS B 1 122 ? 4.203 -19.844 -14.828 1 91.81 122 HIS B N 1
ATOM 1973 C CA . HIS B 1 122 ? 2.76 -20.016 -14.695 1 91.81 122 HIS B CA 1
ATOM 1974 C C . HIS B 1 122 ? 2.33 -19.953 -13.227 1 91.81 122 HIS B C 1
ATOM 1976 O O . HIS B 1 122 ? 1.479 -20.734 -12.789 1 91.81 122 HIS B O 1
ATOM 1982 N N . GLY B 1 123 ? 3.064 -19.188 -12.445 1 97.19 123 GLY B N 1
ATOM 1983 C CA . GLY B 1 123 ? 2.654 -18.953 -11.07 1 97.19 123 GLY B CA 1
ATOM 1984 C C . GLY B 1 123 ? 3.541 -19.641 -10.055 1 97.19 123 GLY B C 1
ATOM 1985 O O . GLY B 1 123 ? 4.324 -20.531 -10.406 1 97.19 123 GLY B O 1
ATOM 1986 N N . TRP B 1 124 ? 3.322 -19.375 -8.82 1 97.88 124 TRP B N 1
ATOM 1987 C CA . TRP B 1 124 ? 4.184 -19.766 -7.707 1 97.88 124 TRP B CA 1
ATOM 1988 C C . TRP B 1 124 ? 4.082 -21.266 -7.453 1 97.88 124 TRP B C 1
ATOM 1990 O O . TRP B 1 124 ? 5.098 -21.953 -7.309 1 97.88 124 TRP B O 1
ATOM 2000 N N . ILE B 1 125 ? 2.83 -21.766 -7.457 1 95.06 125 ILE B N 1
ATOM 2001 C CA . ILE B 1 125 ? 2.617 -23.188 -7.16 1 95.06 125 ILE B CA 1
ATOM 2002 C C . ILE B 1 125 ? 3.264 -24.047 -8.25 1 95.06 125 ILE B C 1
ATOM 2004 O O . ILE B 1 125 ? 3.955 -25.016 -7.949 1 95.06 125 ILE B O 1
ATOM 2008 N N . ALA B 1 126 ? 3.074 -23.609 -9.477 1 96.56 126 ALA B N 1
ATOM 2009 C CA . ALA B 1 126 ? 3.68 -24.328 -10.594 1 96.56 126 ALA B CA 1
ATOM 2010 C C . ALA B 1 126 ? 5.203 -24.281 -10.523 1 96.56 126 ALA B C 1
ATOM 2012 O O . ALA B 1 126 ? 5.879 -25.266 -10.781 1 96.56 126 ALA B O 1
ATOM 2013 N N . TYR B 1 127 ? 5.758 -23.125 -10.148 1 97.81 127 TYR B N 1
ATOM 2014 C CA . TYR B 1 127 ? 7.199 -22.938 -10.023 1 97.81 127 TYR B CA 1
ATOM 2015 C C . TYR B 1 127 ? 7.777 -23.891 -8.969 1 97.81 127 TYR B C 1
ATOM 2017 O O . TYR B 1 127 ? 8.789 -24.547 -9.211 1 97.81 127 TYR B O 1
ATOM 2025 N N . LEU B 1 128 ? 7.109 -23.953 -7.797 1 94.69 128 LEU B N 1
ATOM 2026 C CA . LEU B 1 128 ? 7.59 -24.797 -6.707 1 94.69 128 LEU B CA 1
ATOM 2027 C C . LEU B 1 128 ? 7.574 -26.266 -7.113 1 94.69 128 LEU B C 1
ATOM 2029 O O . LEU B 1 128 ? 8.461 -27.031 -6.727 1 94.69 128 LEU B O 1
ATOM 2033 N N . LYS B 1 129 ? 6.562 -26.625 -7.883 1 94.38 129 LYS B N 1
ATOM 2034 C CA . LYS B 1 129 ? 6.445 -28.016 -8.32 1 94.38 129 LYS B CA 1
ATOM 2035 C C . LYS B 1 129 ? 7.543 -28.359 -9.32 1 94.38 129 LYS B C 1
ATOM 2037 O O . LYS B 1 129 ? 7.91 -29.531 -9.461 1 94.38 129 LYS B O 1
ATOM 2042 N N . SER B 1 130 ? 8.055 -27.375 -10 1 92.44 130 SER B N 1
ATOM 2043 C CA . SER B 1 130 ? 9.062 -27.594 -11.031 1 92.44 130 SER B CA 1
ATOM 2044 C C . SER B 1 130 ? 10.461 -27.672 -10.43 1 92.44 130 SER B C 1
ATOM 2046 O O . SER B 1 130 ? 11.414 -28.047 -11.109 1 92.44 130 SER B O 1
ATOM 2048 N N . ARG B 1 131 ? 10.641 -27.344 -9.125 1 85.69 131 ARG B N 1
ATOM 2049 C CA . ARG B 1 131 ? 11.938 -27.391 -8.453 1 85.69 131 ARG B CA 1
ATOM 2050 C C . ARG B 1 131 ? 12.242 -28.797 -7.949 1 85.69 131 ARG B C 1
ATOM 2052 O O . ARG B 1 131 ? 11.336 -29.562 -7.625 1 85.69 131 ARG B O 1
#